Protein AF-A0A1L9WT17-F1 (afdb_monomer_lite)

Foldseek 3Di:
DDPVVVVVVVVVVVVVVVVVVVVVPPDDDDDDDDDDDDDDDDDDDDDDDDDDDDDDDDDDDDPDPDVPDDPVVVLVVVCVVVVHDRQDCLCVVLLVVLVVLLPDDQCLPDDLVVLLVSLCSLLVSLLSLLPDLRCLPDPVSLVSNLVSLVSSLVSLVVSLVSLVCQPPVPDDPDLVSLVVSLVSLVSSLVSLVSSLVSLVSSCVSLVVPPPDPPVSSVVSNVSSVVSNVSSVVSNVVSVVVSVD

Organism: Aspergillus aculeatus (strain ATCC 16872 / CBS 172.66 / WB 5094) (NCBI:txid690307)

Secondary structure (DSSP, 8-state):
--HHHHHHHHHHHHHHHHHHHHTT-----------------------------------------------HHHHHHHHHHTT-----HHHHHHHHHHHHHHHSPP-TTS-HHHHHHHHHHHHHHHHHHHT-HHHHH-TTHHHHHHHHHHHHHHHHHHHHHHHHHHHHHH---SHHHHHHHHHHHHHHHHHHHHHHHHHHHHHHHHTTSTT--HHHHHHHHHHHHHHHHHHHHHHHHHHHHTT-

Sequence (244 aa):
MNRKALKALISKLQSRSVAFLASAMEPHHPQVQMASTLLSQSEKNNDETAALASSASTCTASPKELYCQPNYAKLILDAFCSGQPVSCMCLQIKSDRLRDHLRGPYPTNEGIQFRADDIEYVFHLLEGMSRCEACLHELPSMAQLHGLSSEAIERYRLFYQSLHRAFFSRGCDTHHEALQIDMYCSFAVEQMERMAASIGRIVEALSAEPRFDQDAWYVVSNQAERLMTAATTLQDRTEQAARV

Radius of gyration: 25.33 Å; chains: 1; bounding box: 73×57×53 Å

Structure (mmCIF, N/CA/C/O backbone):
data_AF-A0A1L9WT17-F1
#
_entry.id   AF-A0A1L9WT17-F1
#
loop_
_atom_site.group_PDB
_atom_site.id
_atom_site.type_symbol
_atom_site.label_atom_id
_atom_site.label_alt_id
_atom_site.label_comp_id
_atom_site.label_asym_id
_atom_site.label_entity_id
_atom_site.label_seq_id
_atom_site.pdbx_PDB_ins_code
_atom_site.Cartn_x
_atom_site.Cartn_y
_atom_site.Cartn_z
_atom_site.occupancy
_atom_site.B_iso_or_equiv
_atom_site.auth_seq_id
_atom_site.auth_comp_id
_atom_site.auth_asym_id
_atom_site.auth_atom_id
_atom_site.pdbx_PDB_model_num
ATOM 1 N N . MET A 1 1 ? 9.944 9.684 14.233 1.00 47.53 1 MET A N 1
ATOM 2 C CA . MET A 1 1 ? 9.996 10.926 13.418 1.00 47.53 1 MET A CA 1
ATOM 3 C C . MET A 1 1 ? 9.228 12.053 14.126 1.00 47.53 1 MET A C 1
ATOM 5 O O . MET A 1 1 ? 8.326 11.754 14.894 1.00 47.53 1 MET A O 1
ATOM 9 N N . ASN A 1 2 ? 9.574 13.334 13.925 1.00 50.81 2 ASN A N 1
ATOM 10 C CA . ASN A 1 2 ? 8.868 14.470 14.551 1.00 50.81 2 ASN A CA 1
ATOM 11 C C . ASN A 1 2 ? 7.520 14.749 13.844 1.00 50.81 2 ASN A C 1
ATOM 13 O O . ASN A 1 2 ? 7.481 14.787 12.615 1.00 50.81 2 ASN A O 1
ATOM 17 N N . ARG A 1 3 ? 6.433 15.019 14.592 1.00 47.00 3 ARG A N 1
ATOM 18 C CA . ARG A 1 3 ? 5.079 15.298 14.050 1.00 47.00 3 ARG A CA 1
ATOM 19 C C . ARG A 1 3 ? 5.048 16.461 13.039 1.00 47.00 3 ARG A C 1
ATOM 21 O O . ARG A 1 3 ? 4.188 16.479 12.163 1.00 47.00 3 ARG A O 1
ATOM 28 N N . LYS A 1 4 ? 6.005 17.401 13.106 1.00 42.00 4 LYS A N 1
ATOM 29 C CA . LYS A 1 4 ? 6.188 18.464 12.096 1.00 42.00 4 LYS A CA 1
ATOM 30 C C . LYS A 1 4 ? 6.664 17.937 10.734 1.00 42.00 4 LYS A C 1
ATOM 32 O O . LYS A 1 4 ? 6.206 18.440 9.716 1.00 42.00 4 LYS A O 1
ATOM 37 N N . ALA A 1 5 ? 7.538 16.928 10.705 1.00 43.44 5 ALA A N 1
ATOM 38 C CA . ALA A 1 5 ? 8.066 16.359 9.462 1.00 43.44 5 ALA A CA 1
ATOM 39 C C . ALA A 1 5 ? 6.985 15.585 8.690 1.00 43.44 5 ALA A C 1
ATOM 41 O O . ALA A 1 5 ? 6.820 15.805 7.495 1.00 43.44 5 ALA A O 1
ATOM 42 N N . LEU A 1 6 ? 6.173 14.781 9.390 1.00 45.09 6 LEU A N 1
ATOM 43 C CA . LEU A 1 6 ? 5.044 14.066 8.781 1.00 45.09 6 LEU A CA 1
ATOM 44 C C . LEU A 1 6 ? 4.024 15.034 8.152 1.00 45.09 6 LEU A C 1
ATOM 46 O O . LEU A 1 6 ? 3.611 14.841 7.012 1.00 45.09 6 LEU A O 1
ATOM 50 N N . LYS A 1 7 ? 3.675 16.130 8.846 1.00 52.41 7 LYS A N 1
ATOM 51 C CA . LYS A 1 7 ? 2.795 17.172 8.283 1.00 52.41 7 LYS A CA 1
ATOM 52 C C . LYS A 1 7 ? 3.421 17.906 7.089 1.00 52.41 7 LYS A C 1
ATOM 54 O O . LYS A 1 7 ? 2.709 18.211 6.138 1.00 52.41 7 LYS A O 1
ATOM 59 N N . ALA A 1 8 ? 4.732 18.157 7.108 1.00 48.16 8 ALA A N 1
ATOM 60 C CA . ALA A 1 8 ? 5.439 18.757 5.976 1.00 48.16 8 ALA A CA 1
ATOM 61 C C . ALA A 1 8 ? 5.490 17.828 4.748 1.00 48.16 8 ALA A C 1
ATOM 63 O O . ALA A 1 8 ? 5.413 18.316 3.622 1.00 48.16 8 ALA A O 1
ATOM 64 N N . LEU A 1 9 ? 5.571 16.507 4.952 1.00 51.59 9 LEU A N 1
ATOM 65 C CA . LEU A 1 9 ? 5.468 15.517 3.879 1.00 51.59 9 LEU A CA 1
ATOM 66 C C . LEU A 1 9 ? 4.063 15.543 3.259 1.00 51.59 9 LEU A C 1
ATOM 68 O O . LEU A 1 9 ? 3.930 15.826 2.072 1.00 51.59 9 LEU A O 1
ATOM 72 N N . ILE A 1 10 ? 3.015 15.367 4.074 1.00 53.34 10 ILE A N 1
ATOM 73 C CA . ILE A 1 10 ? 1.608 15.366 3.629 1.00 53.34 10 ILE A CA 1
ATOM 74 C C . ILE A 1 10 ? 1.259 16.653 2.862 1.00 53.34 10 ILE A C 1
ATOM 76 O O . ILE A 1 10 ? 0.648 16.590 1.797 1.00 53.34 10 ILE A O 1
ATOM 80 N N . SER A 1 11 ? 1.712 17.815 3.345 1.00 40.75 11 SER A N 1
ATOM 81 C CA . SER A 1 11 ? 1.491 19.100 2.669 1.00 40.75 11 SER A CA 1
ATOM 82 C C . SER A 1 11 ? 2.180 19.196 1.300 1.00 40.75 11 SER A C 1
ATOM 84 O O . SER A 1 11 ? 1.625 19.825 0.400 1.00 40.75 11 SER A O 1
ATOM 86 N N . LYS A 1 12 ? 3.357 18.578 1.111 1.00 44.62 12 LYS A N 1
ATOM 87 C CA . LYS A 1 12 ? 4.034 18.528 -0.197 1.00 44.62 12 LYS A CA 1
ATOM 88 C C . LYS A 1 12 ? 3.329 17.588 -1.178 1.00 44.62 12 LYS A C 1
ATOM 90 O O . LYS A 1 12 ? 3.213 17.933 -2.353 1.00 44.62 12 LYS A O 1
ATOM 95 N N . LEU A 1 13 ? 2.815 16.454 -0.700 1.00 49.69 13 LEU A N 1
ATOM 96 C CA . LEU A 1 13 ? 2.038 15.516 -1.520 1.00 49.69 13 LEU A CA 1
ATOM 97 C C . LEU A 1 13 ? 0.746 16.181 -2.028 1.00 49.69 13 LEU A C 1
ATOM 99 O O . LEU A 1 13 ? 0.487 16.206 -3.229 1.00 49.69 13 LEU A O 1
ATOM 103 N N . GLN A 1 14 ? 0.008 16.855 -1.137 1.00 46.84 14 GLN A N 1
ATOM 104 C CA . GLN A 1 14 ? -1.194 17.622 -1.495 1.00 46.84 14 GLN A CA 1
ATOM 105 C C . GLN A 1 14 ? -0.927 18.717 -2.545 1.00 46.84 14 GLN A C 1
ATOM 107 O O . GLN A 1 14 ? -1.752 18.922 -3.431 1.00 46.84 14 GLN A O 1
ATOM 112 N N . SER A 1 15 ? 0.226 19.399 -2.501 1.00 40.75 15 SER A N 1
ATOM 113 C CA . SER A 1 15 ? 0.559 20.400 -3.529 1.00 40.75 15 SER A CA 1
ATOM 114 C C . SER A 1 15 ? 0.834 19.812 -4.920 1.00 40.75 15 SER A C 1
ATOM 116 O O . SER A 1 15 ? 0.613 20.503 -5.912 1.00 40.75 15 SER A O 1
ATOM 118 N N . ARG A 1 16 ? 1.279 18.548 -5.018 1.00 41.38 16 ARG A N 1
ATOM 119 C CA . ARG A 1 16 ? 1.504 17.875 -6.309 1.00 41.38 16 ARG A CA 1
ATOM 120 C C . ARG A 1 16 ? 0.195 17.398 -6.941 1.00 41.38 16 ARG A C 1
ATOM 122 O O . ARG A 1 16 ? -0.033 17.670 -8.116 1.00 41.38 16 ARG A O 1
ATOM 129 N N . SER A 1 17 ? -0.692 16.766 -6.170 1.00 40.41 17 SER A N 1
ATOM 130 C CA . SER A 1 17 ? -1.960 16.243 -6.704 1.00 40.41 17 SER A CA 1
ATOM 131 C C . SER A 1 17 ? -2.903 17.341 -7.212 1.00 40.41 17 SER A C 1
ATOM 133 O O . SER A 1 17 ? -3.535 17.174 -8.254 1.00 40.41 17 SER A O 1
ATOM 135 N N . VAL A 1 18 ? -2.946 18.504 -6.548 1.00 40.62 18 VAL A N 1
ATOM 136 C CA . VAL A 1 18 ? -3.738 19.662 -7.009 1.00 40.62 18 VAL A CA 1
ATOM 137 C C . VAL A 1 18 ? -3.206 20.235 -8.329 1.00 40.62 18 VAL A C 1
ATOM 139 O O . VAL A 1 18 ? -4.002 20.594 -9.195 1.00 40.62 18 VAL A O 1
ATOM 142 N N . ALA A 1 19 ? -1.882 20.282 -8.519 1.00 37.59 19 ALA A N 1
ATOM 143 C CA . ALA A 1 19 ? -1.284 20.750 -9.772 1.00 37.59 19 ALA A CA 1
ATOM 144 C C . ALA A 1 19 ? -1.604 19.819 -10.956 1.00 37.59 19 ALA A C 1
ATOM 146 O O . ALA A 1 19 ? -1.835 20.298 -12.064 1.00 37.59 19 ALA A O 1
ATOM 147 N N . PHE A 1 20 ? -1.671 18.505 -10.716 1.00 38.31 20 PHE A N 1
ATOM 148 C CA . PHE A 1 20 ? -2.008 17.520 -11.747 1.00 38.31 20 PHE A CA 1
ATOM 149 C C . PHE A 1 20 ? -3.492 17.589 -12.145 1.00 38.31 20 PHE A C 1
ATOM 151 O O . PHE A 1 20 ? -3.816 17.663 -13.329 1.00 38.31 20 PHE A O 1
ATOM 158 N N . LEU A 1 21 ? -4.399 17.664 -11.160 1.00 35.44 21 LEU A N 1
ATOM 159 C CA . LEU A 1 21 ? -5.844 17.788 -11.402 1.00 35.44 21 LEU A CA 1
ATOM 160 C C . LEU A 1 21 ? -6.205 19.054 -12.195 1.00 35.44 21 LEU A C 1
ATOM 162 O O . LEU A 1 21 ? -7.064 18.995 -13.071 1.00 35.44 21 LEU A O 1
ATOM 166 N N . ALA A 1 22 ? -5.523 20.176 -11.946 1.00 34.69 22 ALA A N 1
ATOM 167 C CA . ALA A 1 22 ? -5.752 21.425 -12.674 1.00 34.69 22 ALA A CA 1
ATOM 168 C C . ALA A 1 22 ? -5.467 21.321 -14.189 1.00 34.69 22 ALA A C 1
ATOM 170 O O . ALA A 1 22 ? -6.079 22.047 -14.968 1.00 34.69 22 ALA A O 1
ATOM 171 N N . SER A 1 23 ? -4.585 20.408 -14.615 1.00 38.38 23 SER A N 1
ATOM 172 C CA . S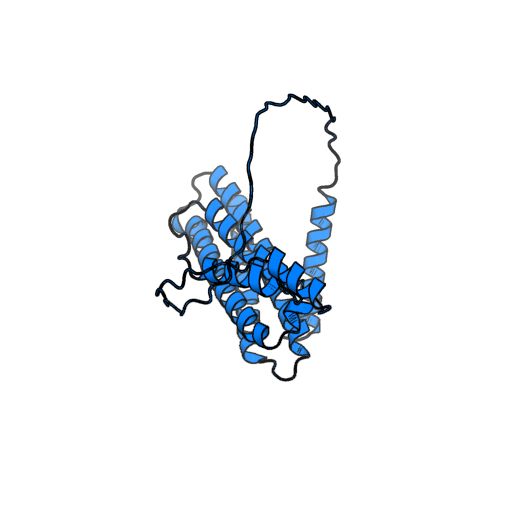ER A 1 23 ? -4.253 20.183 -16.031 1.00 38.38 23 SER A CA 1
ATOM 173 C C . SER A 1 23 ? -5.185 19.191 -16.743 1.00 38.38 23 SER A C 1
ATOM 175 O O . SER A 1 23 ? -5.066 19.021 -17.954 1.00 38.38 23 SER A O 1
ATOM 177 N N . ALA A 1 24 ? -6.093 18.525 -16.021 1.00 36.75 24 ALA A N 1
ATOM 178 C CA . ALA A 1 24 ? -6.980 17.484 -16.552 1.00 36.75 24 ALA A CA 1
ATOM 179 C C . ALA A 1 24 ? -8.438 17.952 -16.761 1.00 36.75 24 ALA A C 1
ATOM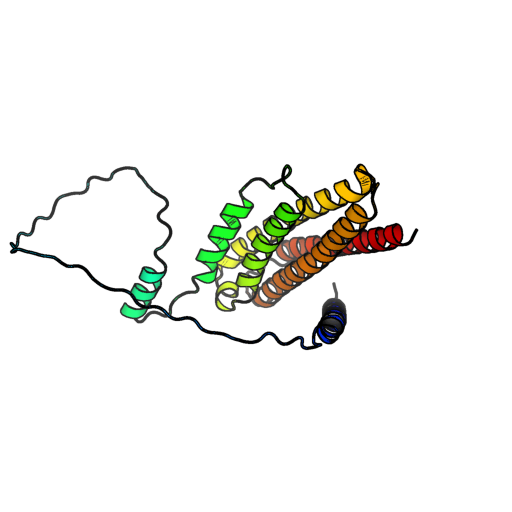 181 O O . ALA A 1 24 ? -9.320 17.132 -17.010 1.00 36.75 24 ALA A O 1
ATOM 182 N N . MET A 1 25 ? -8.714 19.256 -16.627 1.00 32.44 25 MET A N 1
ATOM 183 C CA . MET A 1 25 ? -10.075 19.820 -16.614 1.00 32.44 25 MET A CA 1
ATOM 184 C C . MET A 1 25 ? -10.475 20.602 -17.883 1.00 32.44 25 MET A C 1
ATOM 186 O O . MET A 1 25 ? -11.458 21.341 -17.847 1.00 32.44 25 MET A O 1
ATOM 190 N N . GLU A 1 26 ? -9.778 20.435 -19.013 1.00 33.09 26 GLU A N 1
ATOM 191 C CA . GLU A 1 26 ? -10.264 20.947 -20.307 1.00 33.09 26 GLU A CA 1
ATOM 192 C C . GLU A 1 26 ? -11.427 20.072 -20.837 1.00 33.09 26 GLU A C 1
ATOM 194 O O . GLU A 1 26 ? -11.250 18.868 -21.044 1.00 33.09 26 GLU A O 1
ATOM 199 N N . PRO A 1 27 ? -12.646 20.620 -21.035 1.00 34.25 27 PRO A N 1
ATOM 200 C CA . PRO A 1 27 ? -13.842 19.796 -21.207 1.00 34.25 27 PRO A CA 1
ATOM 201 C C . PRO A 1 27 ? -14.147 19.454 -22.675 1.00 34.25 27 PRO A C 1
ATOM 203 O O . PRO A 1 27 ? -14.775 20.233 -23.395 1.00 34.25 27 PRO A O 1
ATOM 206 N N . HIS A 1 28 ? -13.824 18.230 -23.100 1.00 30.12 28 HIS A N 1
ATOM 207 C CA . HIS A 1 28 ? -14.412 17.653 -24.315 1.00 30.12 28 HIS A CA 1
ATOM 208 C C . HIS A 1 28 ? -15.819 17.089 -24.048 1.00 30.12 28 HIS A C 1
ATOM 210 O O . HIS A 1 28 ? -16.039 16.304 -23.128 1.00 30.12 28 HIS A O 1
ATOM 216 N N . HIS A 1 29 ? -16.785 17.501 -24.872 1.00 30.86 29 HIS A N 1
ATOM 217 C CA . HIS A 1 29 ? -18.215 17.213 -24.720 1.00 30.86 29 HIS A CA 1
ATOM 218 C C . HIS A 1 29 ? -18.665 16.078 -25.669 1.00 30.86 29 HIS A C 1
ATOM 220 O O . HIS A 1 29 ? -18.495 16.226 -26.881 1.00 30.86 29 HIS A O 1
ATOM 226 N N . PRO A 1 30 ? -19.289 14.988 -25.180 1.00 31.73 30 PRO A N 1
ATOM 227 C CA . PRO A 1 30 ? -20.016 14.024 -26.008 1.00 31.73 30 PRO A CA 1
ATOM 228 C C . PRO A 1 30 ? -21.543 14.186 -25.884 1.00 31.73 30 PRO A C 1
ATOM 230 O O . PRO A 1 30 ? -22.075 14.434 -24.802 1.00 31.73 30 PRO A O 1
ATOM 233 N N . GLN A 1 31 ? -22.270 14.019 -26.993 1.00 29.28 31 GLN A N 1
ATOM 234 C CA . GLN A 1 31 ? -23.739 14.089 -27.015 1.00 29.28 31 GLN A CA 1
ATOM 235 C C . GLN A 1 31 ? -24.404 12.816 -26.469 1.00 29.28 31 GLN A C 1
ATOM 237 O O . GLN A 1 31 ? -23.910 11.706 -26.650 1.00 29.28 31 GLN A O 1
ATOM 242 N N . VAL A 1 32 ? -25.588 12.984 -25.873 1.00 29.25 32 VAL A N 1
ATOM 243 C CA . VAL A 1 32 ? -26.476 11.888 -25.457 1.00 29.25 32 VAL A CA 1
ATOM 244 C C . VAL A 1 32 ? -27.466 11.557 -26.577 1.00 29.25 32 VAL A C 1
ATOM 246 O O . VAL A 1 32 ? -28.137 12.450 -27.092 1.00 29.25 32 VAL A O 1
ATOM 249 N N . GLN A 1 33 ? -27.645 10.268 -26.876 1.00 27.86 33 GLN A N 1
ATOM 250 C CA . GLN A 1 33 ? -28.858 9.744 -27.510 1.00 27.86 33 GLN A CA 1
ATOM 251 C C . GLN A 1 33 ? -29.381 8.543 -26.716 1.00 27.86 33 GLN A C 1
ATOM 253 O O . GLN A 1 33 ? -28.619 7.656 -26.340 1.00 27.86 33 GLN A O 1
ATOM 258 N N . MET A 1 34 ? -30.690 8.528 -26.454 1.00 30.08 34 MET A N 1
ATOM 259 C CA . MET A 1 34 ? -31.390 7.384 -25.865 1.00 30.08 34 MET A CA 1
ATOM 260 C C . MET A 1 34 ? -31.937 6.469 -26.963 1.00 30.08 34 MET A C 1
ATOM 262 O O . MET A 1 34 ? -32.409 6.955 -27.989 1.00 30.08 34 MET A O 1
ATOM 266 N N . ALA A 1 35 ? -32.000 5.168 -26.684 1.00 26.47 35 ALA A N 1
ATOM 267 C CA . ALA A 1 35 ? -32.868 4.234 -27.394 1.00 26.47 35 ALA A CA 1
ATOM 268 C C . ALA A 1 35 ? -33.465 3.238 -26.387 1.00 26.47 35 ALA A C 1
ATOM 270 O O . ALA A 1 35 ? -32.780 2.336 -25.910 1.00 26.47 35 ALA A O 1
ATOM 271 N N . SER A 1 36 ? -34.741 3.427 -26.047 1.00 27.62 36 SER A N 1
ATOM 272 C CA . SER A 1 36 ? -35.499 2.534 -25.164 1.00 27.62 36 SER A CA 1
ATOM 273 C C . SER A 1 36 ? -36.399 1.627 -25.997 1.00 27.62 36 SER A C 1
ATOM 275 O O . SER A 1 36 ? -37.211 2.140 -26.765 1.00 27.62 36 SER A O 1
ATOM 277 N N . THR A 1 37 ? -36.339 0.309 -25.787 1.00 26.55 37 THR A N 1
ATOM 278 C CA . THR A 1 37 ? -37.273 -0.636 -26.422 1.00 26.55 37 THR A CA 1
ATOM 279 C C . THR A 1 37 ? -37.785 -1.658 -25.408 1.00 26.55 37 THR A C 1
ATOM 281 O O . THR A 1 37 ? -37.013 -2.418 -24.829 1.00 26.55 37 THR A O 1
ATOM 284 N N . LEU A 1 38 ? -39.103 -1.670 -25.203 1.00 29.14 38 LEU A N 1
ATOM 285 C CA . LEU A 1 38 ? -39.840 -2.700 -24.462 1.00 29.14 38 LEU A CA 1
ATOM 286 C C . LEU A 1 38 ? -40.130 -3.908 -25.363 1.00 29.14 38 LEU A C 1
ATOM 288 O O . LEU A 1 38 ? -40.363 -3.729 -26.555 1.00 29.14 38 LEU A O 1
ATOM 292 N N . LEU A 1 39 ? -40.237 -5.104 -24.777 1.00 26.56 39 LEU A N 1
ATOM 293 C CA . LEU A 1 39 ? -41.008 -6.229 -25.329 1.00 26.56 39 LEU A CA 1
ATOM 294 C C . LEU A 1 39 ? -41.469 -7.171 -24.197 1.00 26.56 39 LEU A C 1
ATOM 296 O O . LEU A 1 39 ? -40.986 -7.068 -23.069 1.00 26.56 39 LEU A O 1
ATOM 300 N N . SER A 1 40 ? -42.473 -8.014 -24.461 1.00 27.33 40 SER A N 1
ATOM 301 C CA . SER A 1 40 ? -43.448 -8.449 -23.444 1.00 27.33 40 SER A CA 1
ATOM 302 C C . SER A 1 40 ? -43.746 -9.956 -23.379 1.00 27.33 40 SER A C 1
ATOM 304 O O . SER A 1 40 ? -43.873 -10.597 -24.412 1.00 27.33 40 SER A O 1
ATOM 306 N N . GLN A 1 41 ? -43.995 -10.430 -22.149 1.00 28.56 41 GLN A N 1
ATOM 307 C CA . GLN A 1 41 ? -44.981 -11.444 -21.701 1.00 28.56 41 GLN A CA 1
ATOM 308 C C . GLN A 1 41 ? -45.214 -12.783 -22.450 1.00 28.56 41 GLN A C 1
ATOM 310 O O . GLN A 1 41 ? -45.626 -12.826 -23.602 1.00 28.56 41 GLN A O 1
ATOM 315 N N . SER A 1 42 ? -45.189 -13.862 -21.653 1.00 27.30 42 SER A N 1
ATOM 316 C CA . SER A 1 42 ? -46.087 -15.044 -21.659 1.00 27.30 42 SER A CA 1
ATOM 317 C C . SER A 1 42 ? -46.038 -15.603 -20.215 1.00 27.30 42 SER A C 1
ATOM 319 O O . SER A 1 42 ? -44.948 -15.644 -19.652 1.00 27.30 42 SER A O 1
ATOM 321 N N . GLU A 1 43 ? -47.112 -15.825 -19.439 1.00 30.72 43 GLU A N 1
ATOM 322 C CA . GLU A 1 43 ? -48.211 -16.816 -19.568 1.00 30.72 43 GLU A CA 1
ATOM 323 C C . GLU A 1 43 ? -47.706 -18.276 -19.685 1.00 30.72 43 GLU A C 1
ATOM 325 O O . GLU A 1 43 ? -46.800 -18.507 -20.482 1.00 30.72 43 GLU A O 1
ATOM 330 N N . LYS A 1 44 ? -48.214 -19.323 -18.993 1.00 31.16 44 LYS A N 1
ATOM 331 C CA . LYS A 1 44 ? -49.337 -19.577 -18.025 1.00 31.16 44 LYS A CA 1
ATOM 332 C C . LYS A 1 44 ? -49.146 -21.020 -17.432 1.00 31.16 44 LYS A C 1
ATOM 334 O O . LYS A 1 44 ? -48.409 -21.773 -18.059 1.00 31.16 44 LYS A O 1
ATOM 339 N N . ASN A 1 45 ? -49.754 -21.564 -16.355 1.00 27.45 45 ASN A N 1
ATOM 340 C CA . ASN A 1 45 ? -50.553 -21.125 -15.178 1.00 27.45 45 ASN A CA 1
ATOM 341 C C . ASN A 1 45 ? -50.634 -22.305 -14.135 1.00 27.45 45 ASN A C 1
ATOM 343 O O . ASN A 1 45 ? -50.068 -23.359 -14.418 1.00 27.45 45 ASN A O 1
ATOM 347 N N . ASN A 1 46 ? -51.422 -22.173 -13.045 1.00 28.78 46 ASN A N 1
ATOM 348 C CA . ASN A 1 46 ? -51.909 -23.208 -12.080 1.00 28.78 46 ASN A CA 1
ATOM 349 C C . ASN A 1 46 ? -50.881 -23.697 -11.015 1.00 28.78 46 ASN A C 1
ATOM 351 O O . ASN A 1 46 ? -49.732 -23.943 -11.362 1.00 28.78 46 ASN A O 1
ATOM 355 N N . ASP A 1 47 ? -51.132 -23.727 -9.689 1.00 28.47 47 ASP A N 1
ATOM 356 C CA . ASP A 1 47 ? -52.226 -24.276 -8.824 1.00 28.47 47 ASP A CA 1
ATOM 357 C C . ASP A 1 47 ? -52.030 -25.789 -8.496 1.00 28.47 47 ASP A C 1
ATOM 359 O O . ASP A 1 47 ? -51.539 -26.527 -9.343 1.00 28.47 47 ASP A O 1
ATOM 363 N N . GLU A 1 48 ? -52.319 -26.337 -7.296 1.00 30.05 48 GLU A N 1
ATOM 364 C CA . GLU A 1 48 ? -53.255 -25.902 -6.233 1.00 30.05 48 GLU A CA 1
ATOM 365 C C . GLU A 1 48 ? -52.954 -26.484 -4.803 1.00 30.05 48 GLU A C 1
ATOM 367 O O . GLU A 1 48 ? -52.204 -27.448 -4.659 1.00 30.05 48 GLU A O 1
ATOM 372 N N . THR A 1 49 ? -53.619 -25.913 -3.778 1.00 30.23 49 THR A N 1
ATOM 373 C CA . THR A 1 49 ? -54.014 -26.437 -2.429 1.00 30.23 49 THR A CA 1
ATOM 374 C C . THR A 1 49 ? -52.990 -26.902 -1.353 1.00 30.23 49 THR A C 1
ATOM 376 O O . THR A 1 49 ? -51.839 -27.237 -1.603 1.00 30.23 49 THR A O 1
ATOM 379 N N . ALA A 1 50 ? -53.427 -26.861 -0.077 1.00 29.52 50 ALA A N 1
ATOM 380 C CA . ALA A 1 50 ? -52.595 -26.880 1.142 1.00 29.52 50 ALA A CA 1
ATOM 381 C C . ALA A 1 50 ? -52.918 -28.012 2.149 1.00 29.52 50 ALA A C 1
ATOM 383 O O . ALA A 1 50 ? -54.015 -28.568 2.131 1.00 29.52 50 ALA A O 1
ATOM 384 N N . ALA A 1 51 ? -52.012 -28.266 3.110 1.00 26.70 51 ALA A N 1
ATOM 385 C CA . ALA A 1 51 ? -52.297 -28.985 4.365 1.00 26.70 51 ALA A CA 1
ATOM 386 C C . ALA A 1 51 ? -51.319 -28.608 5.507 1.00 26.70 51 ALA A C 1
ATOM 388 O O . ALA A 1 51 ? -50.177 -28.224 5.259 1.00 26.70 51 ALA A O 1
ATOM 389 N N . LEU A 1 52 ? -51.763 -28.743 6.764 1.00 32.88 52 LEU A N 1
ATOM 390 C CA . LEU A 1 52 ? -50.980 -28.527 7.995 1.00 32.88 52 LEU A CA 1
ATOM 391 C C . LEU A 1 52 ? -50.486 -29.858 8.586 1.00 32.88 52 LEU A C 1
ATOM 393 O O . LEU A 1 52 ? -51.288 -30.777 8.735 1.00 32.88 52 LEU A O 1
ATOM 397 N N . ALA A 1 53 ? -49.234 -29.918 9.053 1.00 29.05 53 ALA A N 1
ATOM 398 C CA . ALA A 1 53 ? -48.799 -30.871 10.083 1.00 29.05 53 ALA A CA 1
ATOM 399 C C . ALA A 1 53 ? -47.507 -30.406 10.783 1.00 29.05 53 ALA A C 1
ATOM 401 O O . ALA A 1 53 ? -46.512 -30.106 10.127 1.00 29.05 53 ALA A O 1
ATOM 402 N N . SER A 1 54 ? -47.503 -30.398 12.118 1.00 34.06 54 SER A N 1
ATOM 403 C CA . SER A 1 54 ? -46.286 -30.216 12.922 1.00 34.06 54 SER A CA 1
ATOM 404 C C . SER A 1 54 ? -45.581 -31.554 13.136 1.00 34.06 54 SER A C 1
ATOM 406 O O . SER A 1 54 ? -46.225 -32.500 13.579 1.00 34.06 54 SER A O 1
ATOM 408 N N . SER A 1 55 ? -44.261 -31.601 12.942 1.00 30.17 55 SER A N 1
ATOM 409 C CA . SER A 1 55 ? -43.403 -32.699 13.413 1.00 30.17 55 SER A CA 1
ATOM 410 C C . SER A 1 55 ? -42.008 -32.176 13.745 1.00 30.17 55 SER A C 1
ATOM 412 O O . SER A 1 55 ? -41.248 -31.814 12.850 1.00 30.17 55 SER A O 1
ATOM 414 N N . ALA A 1 56 ? -41.653 -32.158 15.030 1.00 37.72 56 ALA A N 1
ATOM 415 C CA . ALA A 1 56 ? -40.263 -31.988 15.440 1.00 37.72 56 ALA A CA 1
ATOM 416 C C . ALA A 1 56 ? -39.516 -33.311 15.211 1.00 37.72 56 ALA A C 1
ATOM 418 O O . ALA A 1 56 ? -39.969 -34.355 15.676 1.00 37.72 56 ALA A O 1
ATOM 419 N N . SER A 1 57 ? -38.378 -33.271 14.516 1.00 31.22 57 SER A N 1
ATOM 420 C CA . SER A 1 57 ? -37.500 -34.431 14.336 1.00 31.22 57 SER A CA 1
ATOM 421 C C . SER A 1 57 ? -36.050 -34.053 14.621 1.00 31.22 57 SER A C 1
ATOM 423 O O . SER A 1 57 ? -35.615 -32.937 14.334 1.00 31.22 57 SER A O 1
ATOM 425 N N . THR A 1 58 ? -35.333 -34.974 15.254 1.00 27.80 58 THR A N 1
ATOM 426 C CA . THR A 1 58 ? -34.010 -34.784 15.855 1.00 27.80 58 THR A CA 1
ATOM 427 C C . THR A 1 58 ? -32.885 -34.563 14.845 1.00 27.80 58 THR A C 1
ATOM 429 O O . THR A 1 58 ? -32.946 -34.969 13.687 1.00 27.80 58 THR A O 1
ATOM 432 N N . CYS A 1 59 ? -31.813 -33.938 15.333 1.00 32.88 59 CYS A N 1
ATOM 433 C CA . CYS A 1 59 ? -30.614 -33.592 14.581 1.00 32.88 59 CYS A CA 1
ATOM 434 C C . CYS A 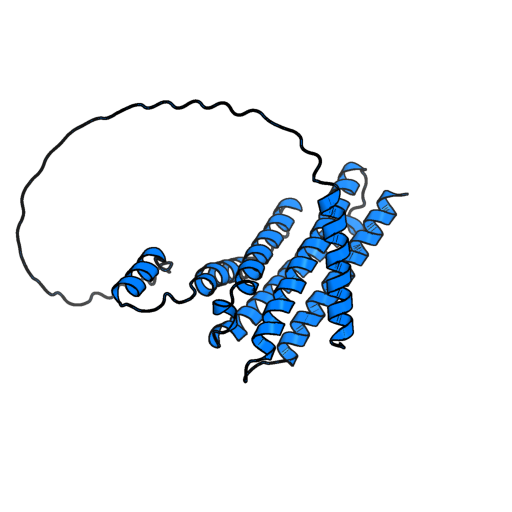1 59 ? -29.985 -34.773 13.821 1.00 32.88 59 CYS A C 1
ATOM 436 O O . CYS A 1 59 ? -29.592 -35.770 14.426 1.00 32.88 59 CYS A O 1
ATOM 438 N N . THR A 1 60 ? -29.714 -34.576 12.530 1.00 27.31 60 THR A N 1
ATOM 439 C CA . THR A 1 60 ? -28.663 -35.291 11.792 1.00 27.31 60 THR A CA 1
ATOM 440 C C . THR A 1 60 ? -27.567 -34.299 11.405 1.00 27.31 60 THR A C 1
ATOM 442 O O . THR A 1 60 ? -27.629 -33.620 10.383 1.00 27.31 60 THR A O 1
ATOM 445 N N . ALA A 1 61 ? -26.550 -34.177 12.263 1.00 36.78 61 ALA A N 1
ATOM 446 C CA . ALA A 1 61 ? -25.410 -33.295 12.026 1.00 36.78 61 ALA A CA 1
ATOM 447 C C . ALA A 1 61 ? -24.532 -33.845 10.885 1.00 36.78 61 ALA A C 1
ATOM 449 O O . ALA A 1 61 ? -23.666 -34.691 11.098 1.00 36.78 61 ALA A O 1
ATOM 450 N N . SER A 1 62 ? -24.779 -33.378 9.660 1.00 30.33 62 SER A N 1
ATOM 451 C CA . SER A 1 62 ? -23.954 -33.691 8.492 1.00 30.33 62 SER A CA 1
ATOM 452 C C . SER A 1 62 ? -22.669 -32.850 8.521 1.00 30.33 62 SER A C 1
ATOM 454 O O . SER A 1 62 ? -22.772 -31.620 8.511 1.00 30.33 62 SER A O 1
ATOM 456 N N . PRO A 1 63 ? -21.462 -33.453 8.543 1.00 42.03 63 PRO A N 1
ATOM 457 C CA . PRO A 1 63 ? -20.200 -32.720 8.606 1.00 42.03 63 PRO A CA 1
ATOM 458 C C . PRO A 1 63 ? -19.840 -32.120 7.238 1.00 42.03 63 PRO A C 1
ATOM 460 O O . PRO A 1 63 ? -18.956 -32.593 6.523 1.00 42.03 63 PRO A O 1
ATOM 463 N N . LYS A 1 64 ? -20.547 -31.049 6.874 1.00 36.19 64 LYS A N 1
ATOM 464 C CA . LYS A 1 64 ? -20.165 -30.110 5.819 1.00 36.19 64 LYS A CA 1
ATOM 465 C C . LYS A 1 64 ? -20.303 -28.690 6.348 1.00 36.19 64 LYS A C 1
ATOM 467 O O . LYS A 1 64 ? -21.291 -28.012 6.076 1.00 36.19 64 LYS A O 1
ATOM 472 N N . GLU A 1 65 ? -19.265 -28.237 7.044 1.00 36.94 65 GLU A N 1
ATOM 473 C CA . GLU A 1 65 ? -18.982 -26.811 7.226 1.00 36.94 65 GLU A CA 1
ATOM 474 C C . GLU A 1 65 ? -18.584 -26.207 5.870 1.00 36.94 65 GLU A C 1
ATOM 476 O O . GLU A 1 65 ? -17.430 -25.889 5.588 1.00 36.94 65 GLU A O 1
ATOM 481 N N . LEU A 1 66 ? -19.574 -26.092 4.982 1.00 37.94 66 LEU A N 1
ATOM 482 C CA . LEU A 1 66 ? -19.499 -25.189 3.848 1.00 37.94 66 LEU A CA 1
ATOM 483 C C . LEU A 1 66 ? -19.304 -23.783 4.411 1.00 37.94 66 LEU A C 1
ATOM 485 O O . LEU A 1 66 ? -20.065 -23.346 5.274 1.00 37.94 66 LEU A O 1
ATOM 489 N N . TYR A 1 67 ? -18.283 -23.092 3.908 1.00 42.84 67 TYR A N 1
ATOM 490 C CA . TYR A 1 67 ? -17.951 -21.716 4.266 1.00 42.84 67 TYR A CA 1
ATOM 491 C C . TYR A 1 67 ? -19.027 -20.770 3.700 1.00 42.84 67 TYR A C 1
ATOM 493 O O . TYR A 1 67 ? -18.842 -20.100 2.684 1.00 42.84 67 TYR A O 1
ATOM 501 N N . CYS A 1 68 ? -20.210 -20.782 4.316 1.00 41.38 68 CYS A N 1
ATOM 502 C CA . CYS A 1 68 ? -21.328 -19.929 3.948 1.00 41.38 68 CYS A CA 1
ATOM 503 C C . CYS A 1 68 ? -20.929 -18.474 4.184 1.00 41.38 68 CYS A C 1
ATOM 505 O O . CYS A 1 68 ? -20.897 -18.017 5.327 1.00 41.38 68 CYS A O 1
ATOM 507 N N . GLN A 1 69 ? -20.640 -17.746 3.099 1.00 54.75 69 GLN A N 1
ATOM 508 C CA . GLN A 1 69 ? -20.459 -16.299 3.171 1.00 54.75 69 GLN A CA 1
ATOM 509 C C . GLN A 1 69 ? -21.666 -15.677 3.892 1.00 54.75 69 GLN A C 1
ATOM 511 O O . GLN A 1 69 ? -22.805 -16.053 3.584 1.00 54.75 69 GLN A O 1
ATOM 516 N N . PRO A 1 70 ? -21.455 -14.743 4.838 1.00 63.41 70 PRO A N 1
ATOM 517 C CA . PRO A 1 70 ? -22.559 -14.113 5.541 1.00 63.41 70 PRO A CA 1
ATOM 518 C C . PRO A 1 70 ? -23.529 -13.480 4.544 1.00 63.41 70 PRO A C 1
ATOM 520 O O . PRO A 1 70 ? -23.132 -12.701 3.678 1.00 63.41 70 PRO A O 1
ATOM 523 N N . ASN A 1 71 ? -24.821 -13.789 4.665 1.00 76.94 71 ASN A N 1
ATOM 524 C CA . ASN A 1 71 ? -25.833 -13.080 3.895 1.00 76.94 71 ASN A CA 1
ATOM 525 C C . ASN A 1 71 ? -25.968 -11.667 4.482 1.00 76.94 71 ASN A C 1
ATOM 527 O O . ASN A 1 71 ? -26.731 -11.438 5.418 1.00 76.94 71 ASN A O 1
ATOM 531 N N . TYR A 1 72 ? -25.198 -10.725 3.937 1.00 70.06 72 TYR A N 1
ATOM 532 C CA . TYR A 1 72 ? -25.131 -9.344 4.415 1.00 70.06 72 TYR A CA 1
ATOM 533 C C . TYR A 1 72 ? -26.487 -8.620 4.354 1.00 70.06 72 TYR A C 1
ATOM 535 O O . TYR A 1 72 ? -26.769 -7.787 5.211 1.00 70.06 72 TYR A O 1
ATOM 543 N N . ALA A 1 73 ? -27.369 -8.982 3.413 1.00 74.88 73 ALA A N 1
ATOM 544 C CA . ALA A 1 73 ? -28.740 -8.471 3.391 1.00 74.88 73 ALA A CA 1
ATOM 545 C C . ALA A 1 73 ? -29.560 -8.997 4.584 1.00 74.8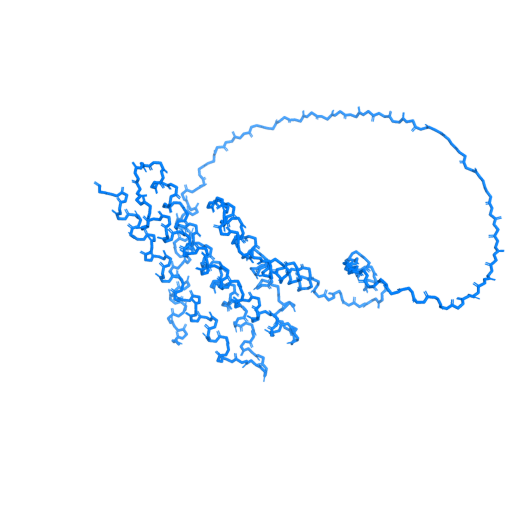8 73 ALA A C 1
ATOM 547 O O . ALA A 1 73 ? -30.296 -8.230 5.203 1.00 74.88 73 ALA A O 1
ATOM 548 N N . LYS A 1 74 ? -29.378 -10.273 4.964 1.00 80.19 74 LYS A N 1
ATOM 549 C CA . LYS A 1 74 ? -29.968 -10.831 6.191 1.00 80.19 74 LYS A CA 1
ATOM 550 C C . LYS A 1 74 ? -29.412 -10.150 7.444 1.00 80.19 74 LYS A C 1
ATOM 552 O O . LYS A 1 74 ? -30.199 -9.803 8.308 1.00 80.19 74 LYS A O 1
ATOM 557 N N . LEU A 1 75 ? -28.103 -9.896 7.531 1.00 74.25 75 LEU A N 1
ATOM 558 C CA . LEU A 1 75 ? -27.506 -9.186 8.676 1.00 74.25 75 LEU A CA 1
ATOM 559 C C . LEU A 1 75 ? -28.082 -7.771 8.858 1.00 74.25 75 LEU A C 1
ATOM 561 O O . LEU A 1 75 ? -28.397 -7.386 9.981 1.00 74.25 75 LEU A O 1
ATOM 565 N N . ILE A 1 76 ? -28.280 -7.021 7.766 1.00 74.06 76 ILE A N 1
ATOM 566 C CA . ILE A 1 76 ? -28.944 -5.706 7.806 1.00 74.06 76 ILE A CA 1
ATOM 567 C C . ILE A 1 76 ? -30.401 -5.841 8.277 1.00 74.06 76 ILE A C 1
ATOM 569 O O . ILE A 1 76 ? -30.835 -5.077 9.138 1.00 74.06 76 ILE A O 1
ATOM 573 N N . LEU A 1 77 ? -31.149 -6.813 7.741 1.00 79.94 77 LEU A N 1
ATOM 574 C CA . LEU A 1 77 ? -32.546 -7.069 8.116 1.00 79.94 77 LEU A CA 1
ATOM 575 C C . LEU A 1 77 ? -32.692 -7.504 9.582 1.00 79.94 77 LEU A C 1
ATOM 577 O O . LEU A 1 77 ? -33.539 -6.965 10.288 1.00 79.94 77 LEU A O 1
ATOM 581 N N . ASP A 1 78 ? -31.861 -8.432 10.055 1.00 79.00 78 ASP A N 1
ATOM 582 C CA . ASP A 1 78 ? -31.877 -8.931 11.434 1.00 79.00 78 ASP A CA 1
ATOM 583 C C . ASP A 1 78 ? -31.549 -7.798 12.431 1.00 79.00 78 ASP A C 1
ATOM 585 O O . ASP A 1 78 ? -32.204 -7.677 13.469 1.00 79.00 78 ASP A O 1
ATOM 589 N N . ALA A 1 79 ? -30.588 -6.921 12.109 1.00 74.62 79 ALA A N 1
ATOM 590 C CA . ALA A 1 79 ? -30.263 -5.740 12.917 1.00 74.62 79 ALA A CA 1
ATOM 591 C C . ALA A 1 79 ? -31.411 -4.710 12.932 1.00 74.62 79 ALA A C 1
ATOM 593 O O . ALA A 1 79 ? -31.830 -4.267 14.002 1.00 74.62 79 ALA A O 1
ATOM 594 N N . PHE A 1 80 ? -31.986 -4.397 11.764 1.00 77.00 80 PHE A N 1
ATOM 595 C CA . PHE A 1 80 ? -33.135 -3.493 11.638 1.00 77.00 80 PHE A CA 1
ATOM 596 C C . PHE A 1 80 ? -34.355 -3.997 12.429 1.00 77.00 80 PHE A C 1
ATOM 598 O O . PHE A 1 80 ? -34.934 -3.253 13.219 1.00 77.00 80 PHE A O 1
ATOM 605 N N . CYS A 1 81 ? -34.706 -5.277 12.286 1.00 82.94 81 CYS A N 1
ATOM 606 C CA . CYS A 1 81 ? -35.837 -5.897 12.981 1.00 82.94 81 CYS A CA 1
ATOM 607 C C . CYS A 1 81 ? -35.620 -6.073 14.495 1.00 82.94 81 CYS A C 1
ATOM 609 O O . CYS A 1 81 ? -36.598 -6.187 15.231 1.00 82.94 81 CYS A O 1
ATOM 611 N N . SER A 1 82 ? -34.372 -6.088 14.975 1.00 82.62 82 SER A N 1
ATOM 612 C CA . SER A 1 82 ? -34.040 -6.146 16.411 1.00 82.62 82 SER A CA 1
ATOM 613 C C . SER A 1 82 ? -33.810 -4.771 17.054 1.00 82.62 82 SER A C 1
ATOM 615 O O . SER A 1 82 ? -33.503 -4.694 18.247 1.00 82.62 82 SER A O 1
ATOM 617 N N . GLY A 1 83 ? -33.950 -3.681 16.288 1.00 72.44 83 GLY A N 1
ATOM 618 C CA . GLY A 1 83 ? -33.707 -2.314 16.757 1.00 72.44 83 GLY A CA 1
ATOM 619 C C . GLY A 1 83 ? -32.250 -2.039 17.147 1.00 72.44 83 GLY A C 1
ATOM 620 O O . GLY A 1 83 ? -31.982 -1.063 17.846 1.00 72.44 83 GLY A O 1
ATOM 621 N N . GLN A 1 84 ? -31.314 -2.898 16.733 1.00 67.25 84 GLN A N 1
ATOM 622 C CA . GLN A 1 84 ? -29.889 -2.729 17.001 1.00 67.25 84 GLN A CA 1
ATOM 623 C C . GLN A 1 84 ? -29.243 -1.838 15.930 1.00 67.25 84 GLN A C 1
ATOM 625 O O . GLN A 1 84 ? -29.615 -1.919 14.755 1.00 67.25 84 GLN A O 1
ATOM 630 N N . PRO A 1 85 ? -28.242 -1.010 16.284 1.00 63.75 85 PRO A N 1
ATOM 631 C CA . PRO A 1 85 ? -27.435 -0.332 15.280 1.00 63.75 85 PRO A CA 1
ATOM 632 C C . PRO A 1 85 ? -26.703 -1.373 14.423 1.00 63.75 85 PRO A C 1
ATOM 634 O O . PRO A 1 85 ? -26.086 -2.301 14.948 1.00 63.75 85 PRO A O 1
ATOM 637 N N . VAL A 1 86 ? -26.758 -1.217 13.098 1.00 64.75 86 VAL A N 1
ATOM 638 C CA . VAL A 1 86 ? -26.032 -2.089 12.164 1.00 64.75 86 VAL A CA 1
ATOM 639 C C . VAL A 1 86 ? -24.530 -1.894 12.389 1.00 64.75 86 VAL A C 1
ATOM 641 O O . VAL A 1 86 ? -23.996 -0.820 12.108 1.00 64.75 86 VAL A O 1
ATOM 644 N N . SER A 1 87 ? -23.846 -2.920 12.903 1.00 67.75 87 SER A N 1
ATOM 645 C CA . SER A 1 87 ? -22.389 -2.903 13.074 1.00 67.75 87 SER A CA 1
ATOM 646 C C . SER A 1 87 ? -21.670 -2.842 11.723 1.00 67.75 87 SER A C 1
ATOM 648 O O . SER A 1 87 ? -22.239 -3.143 10.667 1.00 67.75 87 SER A O 1
ATOM 650 N N . CYS A 1 88 ? -20.409 -2.405 11.718 1.00 75.12 88 CYS A N 1
ATOM 651 C CA . CYS A 1 88 ? -19.759 -2.042 10.468 1.00 75.12 88 CYS A CA 1
ATOM 652 C C . CYS A 1 88 ? -19.296 -3.259 9.653 1.00 75.12 88 CYS A C 1
ATOM 654 O O . CYS A 1 88 ? -18.156 -3.717 9.741 1.00 75.12 88 CYS A O 1
ATOM 656 N N . MET A 1 89 ? -20.158 -3.733 8.751 1.00 73.31 89 MET A N 1
ATOM 657 C CA . MET A 1 89 ? -19.837 -4.852 7.858 1.00 73.31 89 MET A CA 1
ATOM 658 C C . MET A 1 89 ? -18.677 -4.567 6.885 1.00 73.31 89 MET A C 1
ATOM 660 O O . MET A 1 89 ? -18.198 -5.498 6.241 1.00 73.31 89 MET A O 1
ATOM 664 N N . CYS A 1 90 ? -18.188 -3.323 6.772 1.00 74.31 90 CYS A N 1
ATOM 665 C CA . CYS A 1 90 ? -16.997 -3.008 5.978 1.00 74.31 90 CYS A CA 1
ATOM 666 C C . CYS A 1 90 ? -15.774 -3.813 6.429 1.00 74.31 90 CYS A C 1
ATOM 668 O O . CYS A 1 90 ? -15.036 -4.272 5.558 1.00 74.31 90 CYS A O 1
ATOM 670 N N . LEU A 1 91 ? -15.581 -4.027 7.738 1.00 71.88 91 LEU A N 1
ATOM 671 C CA . LEU A 1 91 ? -14.455 -4.818 8.230 1.00 71.88 91 LEU A CA 1
ATOM 672 C C . LEU A 1 91 ? -14.586 -6.272 7.768 1.00 71.88 91 LEU A C 1
ATOM 674 O O . LEU A 1 91 ? -13.670 -6.771 7.132 1.00 71.88 91 LEU A O 1
ATOM 678 N N . GLN A 1 92 ? -15.732 -6.923 7.992 1.00 75.50 92 GLN A N 1
ATOM 679 C CA . GLN A 1 92 ? -15.971 -8.301 7.536 1.00 75.50 92 GLN A CA 1
ATOM 680 C C . GLN A 1 92 ? -15.821 -8.419 6.008 1.00 75.50 92 GLN A C 1
ATOM 682 O O . GLN A 1 92 ? -14.933 -9.110 5.514 1.00 75.50 92 GLN A O 1
ATOM 687 N N . ILE A 1 93 ? -16.623 -7.669 5.242 1.00 81.62 93 ILE A N 1
ATOM 688 C CA . ILE A 1 93 ? -16.671 -7.765 3.774 1.00 81.62 93 ILE A CA 1
ATOM 689 C C . ILE A 1 93 ? -15.305 -7.475 3.142 1.00 81.62 93 ILE A C 1
ATOM 691 O O . ILE A 1 93 ? -14.897 -8.195 2.231 1.00 81.62 93 ILE A O 1
ATOM 695 N N . LYS A 1 94 ? -14.609 -6.411 3.568 1.00 84.94 94 LYS A N 1
ATOM 696 C CA . LYS A 1 94 ? -13.345 -6.001 2.936 1.00 84.94 94 LYS A CA 1
ATOM 697 C C . LYS A 1 94 ? -12.148 -6.746 3.507 1.00 84.94 94 LYS A C 1
ATOM 699 O O . LYS A 1 94 ? -11.285 -7.119 2.722 1.00 84.94 94 LYS A O 1
ATOM 704 N N . SER A 1 95 ? -12.089 -7.009 4.815 1.00 87.38 95 SER A N 1
ATOM 705 C CA . SER A 1 95 ? -10.968 -7.757 5.391 1.00 87.38 95 SER A CA 1
ATOM 706 C C . SER A 1 95 ? -10.982 -9.218 4.993 1.00 87.38 95 SER A C 1
ATOM 708 O O . SER A 1 95 ? -9.895 -9.741 4.791 1.00 87.38 95 SER A O 1
ATOM 710 N N . ASP A 1 96 ? -12.131 -9.894 4.924 1.00 88.44 96 ASP A N 1
ATOM 711 C CA . ASP A 1 96 ? -12.130 -11.320 4.588 1.00 88.44 96 ASP A CA 1
ATOM 712 C C . ASP A 1 96 ? -11.705 -11.503 3.125 1.00 88.44 96 ASP A C 1
ATOM 714 O O . ASP A 1 96 ? -10.766 -12.247 2.851 1.00 88.44 96 ASP A O 1
ATOM 718 N N . ARG A 1 97 ? -12.255 -10.687 2.209 1.00 91.25 97 ARG A N 1
ATOM 719 C CA . ARG A 1 97 ? -11.795 -10.601 0.809 1.00 91.25 97 ARG A CA 1
ATOM 720 C C . ARG A 1 97 ? -10.307 -10.267 0.695 1.00 91.25 97 ARG A C 1
ATOM 722 O O . ARG A 1 97 ? -9.597 -10.933 -0.051 1.00 91.25 97 ARG A O 1
ATOM 729 N N . LEU A 1 98 ? -9.830 -9.259 1.430 1.00 94.19 98 LEU A N 1
ATOM 730 C CA . LEU A 1 98 ? -8.429 -8.841 1.383 1.00 94.19 98 LEU A CA 1
ATOM 731 C C . LEU A 1 98 ? -7.498 -9.928 1.934 1.00 94.19 98 LEU A C 1
ATOM 733 O O . LEU A 1 98 ? -6.478 -10.210 1.318 1.00 94.19 98 LEU A O 1
ATOM 737 N N . ARG A 1 99 ? -7.865 -10.576 3.046 1.00 93.69 99 ARG A N 1
ATOM 738 C CA . ARG A 1 99 ? -7.097 -11.662 3.671 1.00 93.69 99 ARG A CA 1
ATOM 739 C C . ARG A 1 99 ? -7.015 -12.877 2.753 1.00 93.69 99 ARG A C 1
ATOM 741 O O . ARG A 1 99 ? -5.937 -13.427 2.569 1.00 93.69 99 ARG A O 1
ATOM 748 N N . ASP A 1 100 ? -8.129 -13.290 2.155 1.00 93.44 100 ASP A N 1
ATOM 749 C CA . ASP A 1 100 ? -8.160 -14.459 1.270 1.00 93.44 100 ASP A CA 1
ATOM 750 C C . ASP A 1 100 ? -7.427 -14.196 -0.056 1.00 93.44 100 ASP A C 1
ATOM 752 O O . ASP A 1 100 ? -6.745 -15.085 -0.566 1.00 93.44 100 ASP A O 1
ATOM 756 N N . HIS A 1 101 ? -7.445 -12.955 -0.552 1.00 94.62 101 HIS A N 1
ATOM 757 C CA . HIS A 1 101 ? -6.609 -12.517 -1.675 1.00 94.62 101 HIS A CA 1
ATOM 758 C C . HIS A 1 101 ? -5.112 -12.469 -1.321 1.00 94.62 101 HIS A C 1
ATOM 760 O O . HIS A 1 101 ? -4.269 -12.939 -2.091 1.00 94.62 101 HIS A O 1
ATOM 766 N N . LEU A 1 102 ? -4.765 -11.942 -0.140 1.00 95.38 102 LEU A N 1
ATOM 767 C CA . LEU A 1 102 ? -3.381 -11.829 0.336 1.00 95.38 102 LEU A CA 1
ATOM 768 C C . LEU A 1 102 ? -2.749 -13.190 0.671 1.00 95.38 102 LEU A C 1
ATOM 770 O O . LEU A 1 102 ? -1.555 -13.367 0.424 1.00 95.38 102 LEU A O 1
ATOM 774 N N . ARG A 1 103 ? -3.558 -14.164 1.113 1.00 93.69 103 ARG A N 1
ATOM 775 C CA . ARG A 1 103 ? -3.203 -15.590 1.260 1.00 93.69 103 ARG A CA 1
ATOM 776 C C . ARG A 1 103 ? -2.897 -16.294 -0.065 1.00 93.69 103 ARG A C 1
ATOM 778 O O . ARG A 1 103 ? -2.167 -17.284 -0.063 1.00 93.69 103 ARG A O 1
ATOM 785 N N . GLY A 1 104 ? -3.467 -15.831 -1.179 1.00 91.00 104 GLY A N 1
ATOM 786 C CA . GLY A 1 104 ? -3.145 -16.349 -2.509 1.00 91.00 104 GLY A CA 1
ATOM 787 C C . GLY A 1 104 ? -1.681 -16.073 -2.889 1.00 91.00 104 GLY A C 1
ATOM 788 O O . GLY A 1 104 ? -1.098 -15.100 -2.408 1.00 91.00 104 GLY A O 1
ATOM 789 N N . PRO A 1 105 ? -1.053 -16.888 -3.755 1.00 92.38 105 PRO A N 1
ATOM 790 C CA . PRO A 1 105 ? 0.290 -16.594 -4.246 1.00 92.38 105 PRO A CA 1
ATOM 791 C C . PRO A 1 105 ? 0.294 -15.294 -5.062 1.00 92.38 105 PRO A C 1
ATOM 793 O O . PRO A 1 105 ? -0.642 -15.010 -5.807 1.00 92.38 105 PRO A O 1
ATOM 796 N N . TYR A 1 106 ? 1.374 -14.518 -4.961 1.00 91.94 106 TYR A N 1
ATOM 797 C CA . TYR A 1 106 ? 1.566 -13.351 -5.822 1.00 91.94 106 TYR A CA 1
ATOM 798 C C . TYR A 1 106 ? 1.712 -13.789 -7.297 1.00 91.94 106 TYR A C 1
ATOM 800 O O . TYR A 1 106 ? 2.485 -14.719 -7.550 1.00 91.94 106 TYR A O 1
ATOM 808 N N . PRO A 1 107 ? 1.032 -13.151 -8.275 1.00 91.56 107 PRO A N 1
ATOM 809 C CA . PRO A 1 107 ? 1.077 -13.529 -9.695 1.00 91.56 107 PRO A CA 1
ATOM 810 C C . PRO A 1 107 ? 2.434 -13.231 -10.375 1.00 91.56 107 PRO A C 1
ATOM 812 O O . PRO A 1 107 ? 2.565 -12.373 -11.247 1.00 91.56 107 PRO A O 1
ATOM 815 N N . THR A 1 108 ? 3.479 -13.984 -10.013 1.00 88.44 108 THR A N 1
ATOM 816 C CA . THR A 1 108 ? 4.853 -13.834 -10.536 1.00 88.44 108 THR A CA 1
ATOM 817 C C . THR A 1 108 ? 5.001 -14.125 -12.025 1.00 88.44 108 THR A C 1
ATOM 819 O O . THR A 1 108 ? 6.023 -13.744 -12.604 1.00 88.44 108 THR A O 1
ATOM 822 N N . ASN A 1 109 ? 4.016 -14.788 -12.631 1.00 87.94 109 ASN A N 1
ATOM 823 C CA . ASN A 1 109 ? 4.059 -15.274 -14.011 1.00 87.94 109 ASN A CA 1
ATOM 824 C C . ASN A 1 109 ? 3.243 -14.395 -14.978 1.00 87.94 109 ASN A C 1
ATOM 826 O O . ASN A 1 109 ? 3.454 -14.478 -16.183 1.00 87.94 109 ASN A O 1
ATOM 830 N N . GLU A 1 110 ? 2.362 -13.534 -14.460 1.00 92.06 110 GLU A N 1
ATOM 831 C CA . GLU A 1 110 ? 1.418 -12.737 -15.257 1.00 92.06 110 GLU A CA 1
ATOM 832 C C . GLU A 1 110 ? 2.040 -11.454 -15.831 1.00 92.06 110 GLU A C 1
ATOM 834 O O . GLU A 1 110 ? 3.139 -11.045 -15.446 1.00 92.06 110 GLU A O 1
ATOM 839 N N . GLY A 1 111 ? 1.337 -10.772 -16.739 1.00 88.62 111 GLY A N 1
ATOM 840 C CA . GLY A 1 111 ? 1.761 -9.465 -17.262 1.00 88.62 111 GLY A CA 1
ATOM 841 C C . GLY A 1 111 ? 1.862 -8.380 -16.177 1.00 88.62 111 GLY A C 1
ATOM 842 O O . GLY A 1 111 ? 1.235 -8.483 -15.124 1.00 88.62 111 GLY A O 1
ATOM 843 N N . ILE A 1 112 ? 2.639 -7.316 -16.425 1.00 90.19 112 ILE A N 1
ATOM 844 C CA . ILE A 1 112 ? 2.803 -6.217 -15.449 1.00 90.19 112 ILE A CA 1
ATOM 845 C C . ILE A 1 112 ? 1.464 -5.513 -15.165 1.00 90.19 112 ILE A C 1
ATOM 847 O O . ILE A 1 112 ? 1.212 -5.189 -14.010 1.00 90.19 112 ILE A O 1
ATOM 851 N N . GLN A 1 113 ? 0.572 -5.386 -16.157 1.00 91.81 113 GLN A N 1
ATOM 852 C CA . GLN A 1 113 ? -0.788 -4.865 -15.953 1.00 91.81 113 GLN A CA 1
ATOM 853 C C . GLN A 1 113 ? -1.548 -5.651 -14.874 1.00 91.81 113 GLN A C 1
ATOM 855 O O . GLN A 1 113 ? -1.933 -5.075 -13.868 1.00 91.81 113 GLN A O 1
ATOM 860 N N . PHE A 1 114 ? -1.653 -6.978 -15.004 1.00 93.62 114 PHE A N 1
ATOM 861 C CA . PHE A 1 114 ? -2.349 -7.823 -14.022 1.00 93.62 114 PHE A CA 1
ATOM 862 C C . PHE A 1 114 ? -1.750 -7.706 -12.608 1.00 93.62 114 PHE A C 1
ATOM 864 O O . PHE A 1 114 ? -2.450 -7.792 -11.601 1.00 93.62 114 PHE A O 1
ATOM 871 N N . ARG A 1 115 ? -0.433 -7.479 -12.518 1.00 94.56 115 ARG A N 1
ATOM 872 C CA . ARG A 1 115 ? 0.263 -7.219 -11.250 1.00 94.56 115 ARG A CA 1
ATOM 873 C C . ARG A 1 115 ? -0.021 -5.825 -10.685 1.00 94.56 115 ARG A C 1
ATOM 875 O O . ARG A 1 115 ? 0.008 -5.670 -9.470 1.00 94.56 115 ARG A O 1
ATOM 882 N N . ALA A 1 116 ? -0.263 -4.829 -11.533 1.00 95.06 116 ALA A N 1
ATOM 883 C CA . ALA A 1 116 ? -0.725 -3.507 -11.123 1.00 95.06 116 ALA A CA 1
ATOM 884 C C . ALA A 1 116 ? -2.180 -3.583 -10.624 1.00 95.06 116 ALA A C 1
ATOM 886 O O . ALA A 1 116 ? -2.475 -3.078 -9.541 1.00 95.06 116 ALA A O 1
ATOM 887 N N . ASP A 1 117 ? -3.044 -4.312 -11.338 1.00 95.75 117 ASP A N 1
ATOM 888 C CA . ASP A 1 117 ? -4.443 -4.566 -10.966 1.00 95.75 117 ASP A CA 1
ATOM 889 C C . ASP A 1 117 ? -4.549 -5.283 -9.597 1.00 95.75 117 ASP A C 1
ATOM 891 O O . ASP A 1 117 ? -5.369 -4.911 -8.756 1.00 95.75 117 ASP A O 1
ATOM 895 N N . ASP A 1 118 ? -3.674 -6.266 -9.331 1.00 95.81 118 ASP A N 1
ATOM 896 C CA . ASP A 1 118 ? -3.521 -6.942 -8.029 1.00 95.81 118 ASP A CA 1
ATOM 897 C C . ASP A 1 118 ? -3.185 -5.959 -6.890 1.00 95.81 118 ASP A C 1
ATOM 899 O O . ASP A 1 118 ? -3.798 -6.022 -5.820 1.00 95.81 118 ASP A O 1
ATOM 903 N N . ILE A 1 119 ? -2.267 -5.012 -7.120 1.00 97.44 119 ILE A N 1
ATOM 904 C CA . ILE A 1 119 ? -1.927 -3.974 -6.135 1.00 97.44 119 ILE A CA 1
ATOM 905 C C . ILE A 1 119 ? -3.077 -2.989 -5.929 1.00 97.44 119 ILE A C 1
ATOM 907 O O . ILE A 1 119 ? -3.412 -2.698 -4.779 1.00 97.44 119 ILE A O 1
ATOM 911 N N . GLU A 1 120 ? -3.717 -2.503 -6.996 1.00 97.00 120 GLU A N 1
ATOM 912 C CA . GLU A 1 120 ? -4.867 -1.605 -6.858 1.00 97.00 120 GLU A CA 1
ATOM 913 C C . GLU A 1 120 ? -6.017 -2.280 -6.099 1.00 97.00 120 GLU A C 1
ATOM 915 O O . GLU A 1 120 ? -6.583 -1.663 -5.197 1.00 97.00 120 GLU A O 1
ATOM 920 N N . TYR A 1 121 ? -6.331 -3.548 -6.375 1.00 96.06 121 TYR A N 1
ATOM 921 C CA . TYR A 1 121 ? -7.371 -4.279 -5.646 1.00 96.06 121 TYR A CA 1
ATOM 922 C C . TYR A 1 121 ? -7.085 -4.347 -4.136 1.00 96.06 121 TYR A C 1
ATOM 924 O O . TYR A 1 121 ? -7.938 -3.995 -3.311 1.00 96.06 121 TYR A O 1
ATOM 932 N N . VAL A 1 122 ? -5.862 -4.743 -3.770 1.00 96.94 122 VAL A N 1
ATOM 933 C CA . VAL A 1 122 ? -5.399 -4.820 -2.375 1.00 96.94 122 VAL A CA 1
ATOM 934 C C . VAL A 1 122 ? -5.476 -3.446 -1.704 1.00 96.94 122 VAL A C 1
ATOM 936 O O . VAL A 1 122 ? -5.962 -3.318 -0.574 1.00 96.94 122 VAL A O 1
ATOM 939 N N . PHE A 1 123 ? -5.040 -2.399 -2.405 1.00 95.81 123 PHE A N 1
ATOM 940 C CA . PHE A 1 123 ? -4.945 -1.050 -1.856 1.00 95.81 123 PHE A CA 1
ATOM 941 C C . PHE A 1 123 ? -6.322 -0.383 -1.764 1.00 95.81 123 PHE A C 1
ATOM 943 O O . PHE A 1 123 ? -6.598 0.270 -0.762 1.00 95.81 123 PHE A O 1
ATOM 950 N N . HIS A 1 124 ? -7.229 -0.622 -2.714 1.00 94.94 124 HIS A N 1
ATOM 951 C CA . HIS A 1 124 ? -8.624 -0.177 -2.671 1.00 94.94 124 HIS A CA 1
ATOM 952 C C . HIS A 1 124 ? -9.371 -0.754 -1.458 1.00 94.94 124 HIS A C 1
ATOM 954 O O . HIS A 1 124 ? -10.116 -0.035 -0.785 1.00 94.94 124 HIS A O 1
ATOM 960 N N . LEU A 1 125 ? -9.175 -2.041 -1.143 1.00 93.88 125 LEU A N 1
ATOM 961 C CA . LEU A 1 125 ? -9.806 -2.660 0.027 1.00 93.88 125 LEU A CA 1
ATOM 962 C C . LEU A 1 125 ? -9.268 -2.081 1.343 1.00 93.88 125 LEU A C 1
ATOM 964 O O . LEU A 1 125 ? -10.074 -1.720 2.205 1.00 93.88 125 LEU A O 1
ATOM 968 N N . LEU A 1 126 ? -7.944 -1.934 1.490 1.00 94.56 126 LEU A N 1
ATOM 969 C CA . LEU A 1 126 ? -7.338 -1.357 2.699 1.00 94.56 126 LEU A CA 1
ATOM 970 C C . LEU A 1 126 ? -7.668 0.136 2.857 1.00 94.56 126 LEU A C 1
ATOM 972 O O . LEU A 1 126 ? -8.089 0.568 3.932 1.00 94.56 126 LEU A O 1
ATOM 976 N N . GLU A 1 127 ? -7.569 0.917 1.779 1.00 94.25 127 GLU A N 1
ATOM 977 C CA . GLU A 1 127 ? -7.998 2.317 1.725 1.00 94.25 127 GLU A CA 1
ATOM 978 C C . GLU A 1 127 ? -9.470 2.435 2.149 1.00 94.25 127 GLU A C 1
ATOM 980 O O . GLU A 1 127 ? -9.817 3.251 3.008 1.00 94.25 127 GLU A O 1
ATOM 985 N N . GLY A 1 128 ? -10.314 1.542 1.631 1.00 90.50 128 GLY A N 1
ATOM 986 C CA . GLY A 1 128 ? -11.731 1.431 1.948 1.00 90.50 128 GLY A CA 1
ATOM 987 C C . GLY A 1 128 ? -12.074 0.958 3.367 1.00 90.50 128 GLY A C 1
ATOM 988 O O . GLY A 1 128 ? -13.252 1.043 3.720 1.00 90.50 128 GLY A O 1
ATOM 989 N N . MET A 1 129 ? -11.110 0.479 4.161 1.00 91.06 129 MET A N 1
ATOM 990 C CA . MET A 1 129 ? -11.249 0.253 5.611 1.00 91.06 129 MET A CA 1
ATOM 991 C C . MET A 1 129 ? -10.678 1.435 6.406 1.00 91.06 129 MET A C 1
ATOM 993 O O . MET A 1 129 ? -11.346 1.949 7.296 1.00 91.06 129 MET A O 1
ATOM 997 N N . SER A 1 130 ? -9.516 1.964 6.005 1.00 91.88 130 SER A N 1
ATOM 998 C CA . SER A 1 130 ? -8.856 3.136 6.619 1.00 91.88 130 SER A CA 1
ATOM 999 C C . SER A 1 130 ? -9.638 4.460 6.540 1.00 91.88 130 SER A C 1
ATOM 1001 O O . SER A 1 130 ? -9.184 5.477 7.060 1.00 91.88 130 SER A O 1
ATOM 1003 N N . ARG A 1 131 ? -10.763 4.482 5.816 1.00 91.00 131 ARG A N 1
ATOM 1004 C CA . ARG A 1 131 ? -11.704 5.611 5.708 1.00 91.00 131 ARG A CA 1
ATOM 1005 C C . ARG A 1 131 ? -12.993 5.406 6.513 1.00 91.00 131 ARG A C 1
ATOM 1007 O O . ARG A 1 131 ? -13.877 6.250 6.443 1.00 91.00 131 ARG A O 1
ATOM 1014 N N . CYS A 1 132 ? -13.142 4.287 7.221 1.00 87.94 132 CYS A N 1
ATOM 1015 C CA . CYS A 1 132 ? -14.373 3.950 7.926 1.00 87.94 132 CYS A CA 1
ATOM 1016 C C . CYS A 1 132 ? -14.169 4.031 9.441 1.00 87.94 132 CYS A C 1
ATOM 1018 O O . CYS A 1 132 ? -13.605 3.120 10.037 1.00 87.94 132 CYS A O 1
ATOM 1020 N N . GLU A 1 133 ? -14.655 5.109 10.056 1.00 84.31 133 GLU A N 1
ATOM 1021 C CA . GLU A 1 133 ? -14.493 5.412 11.489 1.00 84.31 133 GLU A CA 1
ATOM 1022 C C . GLU A 1 133 ? -14.881 4.229 12.390 1.00 84.31 133 GLU A C 1
ATOM 1024 O O . GLU A 1 133 ? -14.114 3.830 13.263 1.00 84.31 133 GLU A O 1
ATOM 1029 N N . ALA A 1 134 ? -16.016 3.579 12.114 1.00 83.12 134 ALA A N 1
ATOM 1030 C CA . ALA A 1 134 ? -16.459 2.408 12.869 1.00 83.12 134 ALA A CA 1
ATOM 1031 C C . ALA A 1 134 ? -15.492 1.207 12.765 1.00 83.12 134 ALA A C 1
ATOM 1033 O O . ALA A 1 134 ? -15.278 0.517 13.754 1.00 83.12 134 ALA A O 1
ATOM 1034 N N . CYS A 1 135 ? -14.839 0.995 11.614 1.00 82.25 135 CYS A N 1
ATOM 1035 C CA . CYS A 1 135 ? -13.804 -0.041 11.477 1.00 82.25 135 CYS A CA 1
ATOM 1036 C C . CYS A 1 135 ? -12.517 0.286 12.248 1.00 82.25 135 CYS A C 1
ATOM 1038 O O . CYS A 1 135 ? -11.708 -0.612 12.445 1.00 82.25 135 CYS A O 1
ATOM 1040 N N . LEU A 1 136 ? -12.289 1.548 12.631 1.00 84.25 136 LEU A N 1
ATOM 1041 C CA . LEU A 1 136 ? -11.065 1.985 13.309 1.00 84.25 136 LEU A CA 1
ATOM 1042 C C . LEU A 1 136 ? -11.172 1.919 14.841 1.00 84.25 136 LEU A C 1
ATOM 1044 O O . LEU A 1 136 ? -10.147 1.802 15.501 1.00 84.25 136 LEU A O 1
ATOM 1048 N N . HIS A 1 137 ? -12.384 1.946 15.406 1.00 78.75 137 HIS A N 1
ATOM 1049 C CA . HIS A 1 137 ? -12.609 1.910 16.862 1.00 78.75 137 HIS A CA 1
ATOM 1050 C C . HIS A 1 137 ? -12.926 0.513 17.434 1.00 78.75 137 HIS A C 1
ATOM 1052 O O . HIS A 1 137 ? -13.011 0.337 18.649 1.00 78.75 137 HIS A O 1
ATOM 1058 N N . GLU A 1 138 ? -13.090 -0.516 16.599 1.00 73.44 138 GLU A N 1
ATOM 1059 C CA . GLU A 1 138 ? -13.349 -1.880 17.077 1.00 73.44 138 GLU A CA 1
ATOM 1060 C C . GLU A 1 138 ? -12.046 -2.564 17.542 1.00 73.44 138 GLU A C 1
ATOM 1062 O O . GLU A 1 138 ? -11.227 -2.975 16.727 1.00 73.44 138 GLU A O 1
ATOM 1067 N N . LEU A 1 139 ? -11.850 -2.747 18.854 1.00 61.03 139 LEU A N 1
ATOM 1068 C CA . LEU A 1 139 ? -10.640 -3.363 19.446 1.00 61.03 139 LEU A CA 1
ATOM 1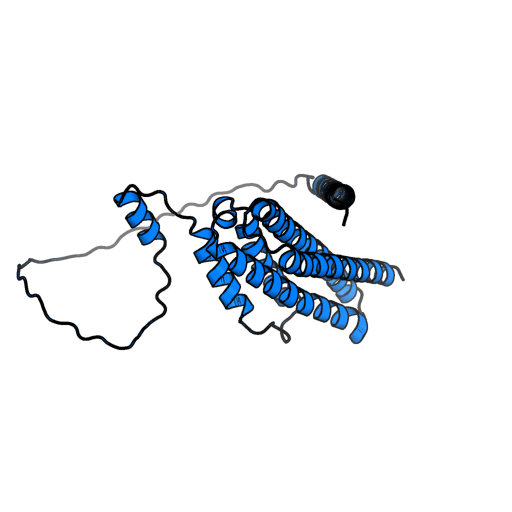069 C C . LEU A 1 139 ? -10.150 -4.680 18.792 1.00 61.03 139 LEU A C 1
ATOM 1071 O O . LEU A 1 139 ? -8.944 -4.800 18.567 1.00 61.03 139 LEU A O 1
ATOM 1075 N N . PRO A 1 140 ? -11.011 -5.658 18.435 1.00 62.16 140 PRO A N 1
ATOM 1076 C CA . PRO A 1 140 ? -10.575 -6.861 17.716 1.00 62.16 140 PRO A CA 1
ATOM 1077 C C . PRO A 1 140 ? -10.003 -6.574 16.317 1.00 62.16 140 PRO A C 1
ATOM 1079 O O . PRO A 1 140 ? -9.138 -7.311 15.845 1.00 62.16 140 PRO A O 1
ATOM 1082 N N . SER A 1 141 ? -10.438 -5.486 15.672 1.00 75.12 141 SER A N 1
ATOM 1083 C CA . SER A 1 141 ? -9.963 -5.087 14.345 1.00 75.12 141 SER A CA 1
ATOM 1084 C C . SER A 1 141 ? -8.507 -4.621 14.346 1.00 75.12 141 SER A C 1
ATOM 1086 O O . SER A 1 141 ? -7.857 -4.689 13.312 1.00 75.12 141 SER A O 1
ATOM 1088 N N . MET A 1 142 ? -7.953 -4.174 15.478 1.00 78.44 142 MET A N 1
ATOM 1089 C CA . MET A 1 142 ? -6.642 -3.509 15.506 1.00 78.44 142 MET A CA 1
ATOM 1090 C C . MET A 1 142 ? -5.508 -4.442 15.058 1.00 78.44 142 MET A C 1
ATOM 1092 O O . MET A 1 142 ? -4.692 -4.077 14.211 1.00 78.44 142 MET A O 1
ATOM 1096 N N . ALA A 1 143 ? -5.498 -5.677 15.568 1.00 84.38 143 ALA A N 1
ATOM 1097 C CA . ALA A 1 143 ? -4.551 -6.716 15.157 1.00 84.38 143 ALA A CA 1
ATOM 1098 C C . ALA A 1 143 ? -4.809 -7.201 13.717 1.00 84.38 143 ALA A C 1
ATOM 1100 O O . ALA A 1 143 ? -3.877 -7.518 12.982 1.00 84.38 143 ALA A O 1
ATOM 1101 N N . GLN A 1 144 ? -6.074 -7.213 13.293 1.00 88.38 144 GLN A N 1
ATOM 1102 C CA . GLN A 1 144 ? -6.491 -7.578 11.940 1.00 88.38 144 GLN A CA 1
ATOM 1103 C C . GLN A 1 144 ? -6.029 -6.530 10.910 1.00 88.38 144 GLN A C 1
ATOM 1105 O O . GLN A 1 144 ? -5.416 -6.890 9.911 1.00 88.38 144 GLN A O 1
ATOM 1110 N N . LEU A 1 145 ? -6.226 -5.237 11.176 1.00 90.88 145 LEU A N 1
ATOM 1111 C CA . LEU A 1 145 ? -5.745 -4.122 10.356 1.00 90.88 145 LEU A CA 1
ATOM 1112 C C . LEU A 1 145 ? -4.212 -4.062 10.312 1.00 90.88 145 LEU A C 1
ATOM 1114 O O . LEU A 1 145 ? -3.657 -3.756 9.256 1.00 90.88 145 LEU A O 1
ATOM 1118 N N . HIS A 1 146 ? -3.524 -4.383 11.414 1.00 93.19 146 HIS A N 1
ATOM 1119 C CA . HIS A 1 146 ? -2.060 -4.506 11.446 1.00 93.19 146 HIS A CA 1
ATOM 1120 C C . HIS A 1 146 ? -1.565 -5.632 10.527 1.00 93.19 146 HIS A C 1
ATOM 1122 O O . HIS A 1 146 ? -0.706 -5.395 9.672 1.00 93.19 146 HIS A O 1
ATOM 1128 N N . GLY A 1 147 ? -2.169 -6.821 10.633 1.00 94.19 147 GLY A N 1
ATOM 1129 C CA . GLY A 1 147 ? -1.868 -7.970 9.776 1.00 94.19 147 GLY A CA 1
ATOM 1130 C C . GLY A 1 147 ? -2.087 -7.664 8.294 1.00 94.19 147 GLY A C 1
ATOM 1131 O O . GLY A 1 147 ? -1.156 -7.791 7.503 1.00 94.19 147 GLY A O 1
ATOM 1132 N N . LEU A 1 148 ? -3.267 -7.151 7.926 1.00 94.88 148 LEU A N 1
ATOM 1133 C CA . LEU A 1 148 ? -3.585 -6.765 6.543 1.00 94.88 148 LEU A CA 1
ATOM 1134 C C . LEU A 1 148 ? -2.640 -5.687 5.998 1.00 94.88 148 LEU A C 1
ATOM 1136 O O . LEU A 1 148 ? -2.248 -5.756 4.837 1.00 94.88 148 LEU A O 1
ATOM 1140 N N . SER A 1 149 ? -2.265 -4.697 6.816 1.00 96.50 149 SER A N 1
ATOM 1141 C CA . SER A 1 149 ? -1.311 -3.655 6.406 1.00 96.50 149 SER A CA 1
ATOM 1142 C C . SER A 1 149 ? 0.078 -4.246 6.149 1.00 96.50 149 SER A C 1
ATOM 1144 O O . SER A 1 149 ? 0.728 -3.887 5.171 1.00 96.50 149 SER A O 1
ATOM 1146 N N . SER A 1 150 ? 0.512 -5.189 6.990 1.00 96.88 150 SER A N 1
ATOM 1147 C CA . SER A 1 150 ? 1.793 -5.894 6.853 1.00 96.88 150 SER A CA 1
ATOM 1148 C C . SER A 1 150 ? 1.822 -6.800 5.613 1.00 96.88 150 SER A C 1
ATOM 1150 O O . SER A 1 150 ? 2.767 -6.755 4.826 1.00 96.88 150 SER A O 1
ATOM 1152 N N . GLU A 1 151 ? 0.762 -7.583 5.393 1.00 96.81 151 GLU A N 1
ATOM 1153 C CA . GLU A 1 151 ? 0.605 -8.451 4.219 1.00 96.81 151 GLU A CA 1
ATOM 1154 C C . GLU A 1 151 ? 0.504 -7.638 2.914 1.00 96.81 151 GLU A C 1
ATOM 1156 O O . GLU A 1 151 ? 1.118 -8.001 1.910 1.00 96.81 151 GLU A O 1
ATOM 1161 N N . ALA A 1 152 ? -0.203 -6.502 2.920 1.00 97.50 152 ALA A N 1
ATOM 1162 C CA . ALA A 1 152 ? -0.318 -5.616 1.760 1.00 97.50 152 ALA A CA 1
ATOM 1163 C C . ALA A 1 152 ? 0.991 -4.866 1.437 1.00 97.50 152 ALA A C 1
ATOM 1165 O O . ALA A 1 152 ? 1.304 -4.656 0.262 1.00 97.50 152 ALA A O 1
ATOM 1166 N N . ILE A 1 153 ? 1.790 -4.514 2.452 1.00 97.62 153 ILE A N 1
ATOM 1167 C CA . ILE A 1 153 ? 3.164 -4.013 2.278 1.00 97.62 153 ILE A CA 1
ATOM 1168 C C . ILE A 1 153 ? 4.047 -5.065 1.597 1.00 97.62 153 ILE A C 1
ATOM 1170 O O . ILE A 1 153 ? 4.760 -4.745 0.644 1.00 97.62 153 ILE A O 1
ATOM 1174 N N . GLU A 1 154 ? 3.995 -6.323 2.043 1.00 97.12 154 GLU A N 1
ATOM 1175 C CA . GLU A 1 154 ? 4.784 -7.402 1.439 1.00 97.12 154 GLU A CA 1
ATOM 1176 C C . GLU A 1 154 ? 4.331 -7.690 0.001 1.00 97.12 154 GLU A C 1
ATOM 1178 O O . GLU A 1 154 ? 5.160 -7.816 -0.902 1.00 97.12 154 GLU A O 1
ATOM 1183 N N . ARG A 1 155 ? 3.017 -7.689 -0.247 1.00 96.81 155 ARG A N 1
ATOM 1184 C CA . ARG A 1 155 ? 2.430 -7.802 -1.588 1.00 96.81 155 ARG A CA 1
ATOM 1185 C C . ARG A 1 155 ? 2.965 -6.718 -2.535 1.00 96.81 155 ARG A C 1
ATOM 1187 O O . ARG A 1 155 ? 3.432 -7.036 -3.628 1.00 96.81 155 ARG A O 1
ATOM 1194 N N . TYR A 1 156 ? 3.018 -5.464 -2.084 1.00 97.62 156 TYR A N 1
ATOM 1195 C CA . TYR A 1 156 ? 3.639 -4.369 -2.837 1.00 97.62 156 TYR A CA 1
ATOM 1196 C C . TYR A 1 156 ? 5.156 -4.536 -3.015 1.00 97.62 156 TYR A C 1
ATOM 1198 O O . TYR A 1 156 ? 5.682 -4.261 -4.094 1.00 97.62 156 TYR A O 1
ATOM 1206 N N . ARG A 1 157 ? 5.882 -5.042 -2.008 1.00 97.25 157 ARG A N 1
ATOM 1207 C CA . ARG A 1 157 ? 7.327 -5.323 -2.118 1.00 97.25 157 ARG A CA 1
ATOM 1208 C C . ARG A 1 157 ? 7.632 -6.308 -3.254 1.00 97.25 157 ARG A C 1
ATOM 1210 O O . ARG A 1 157 ? 8.675 -6.180 -3.902 1.00 97.25 157 ARG A O 1
ATOM 1217 N N . LEU A 1 158 ? 6.744 -7.270 -3.511 1.00 96.31 158 LEU A N 1
ATOM 1218 C CA . LEU A 1 158 ? 6.854 -8.211 -4.630 1.00 96.31 158 LEU A CA 1
ATOM 1219 C C . LEU A 1 158 ? 6.571 -7.536 -5.985 1.00 96.31 158 LEU A C 1
ATOM 1221 O O . LEU A 1 158 ? 7.308 -7.782 -6.945 1.00 96.31 158 LEU A O 1
ATOM 1225 N N . PHE A 1 159 ? 5.597 -6.622 -6.054 1.00 96.25 159 PHE A N 1
ATOM 1226 C CA . PHE A 1 159 ? 5.345 -5.796 -7.243 1.00 96.25 159 PHE A CA 1
ATOM 1227 C C . PHE A 1 159 ? 6.520 -4.877 -7.581 1.00 96.25 159 PHE A C 1
ATOM 1229 O O . PHE A 1 159 ? 7.040 -4.958 -8.697 1.00 96.25 159 PHE A O 1
ATOM 1236 N N . TYR A 1 160 ? 7.025 -4.109 -6.612 1.00 95.31 160 TYR A N 1
ATOM 1237 C CA . TYR A 1 160 ? 8.221 -3.276 -6.773 1.00 95.31 160 TYR A CA 1
ATOM 1238 C C . TYR A 1 160 ? 9.424 -4.090 -7.284 1.00 95.31 160 TYR A C 1
ATOM 1240 O O . TYR A 1 160 ? 10.116 -3.673 -8.212 1.00 95.31 160 TYR A O 1
ATOM 1248 N N . GLN A 1 161 ? 9.649 -5.295 -6.745 1.00 93.75 161 GLN A N 1
ATOM 1249 C CA . GLN A 1 161 ? 10.698 -6.189 -7.249 1.00 93.75 161 GLN A CA 1
ATOM 1250 C C . GLN A 1 161 ? 10.464 -6.648 -8.692 1.00 93.75 161 GLN A C 1
ATOM 1252 O O . GLN A 1 161 ? 11.438 -6.865 -9.412 1.00 93.75 161 GLN A O 1
ATOM 1257 N N . SER A 1 162 ? 9.212 -6.815 -9.125 1.00 91.69 162 SER A N 1
ATOM 1258 C CA . SER A 1 162 ? 8.908 -7.172 -10.513 1.00 91.69 162 SER A CA 1
ATOM 1259 C C . SER A 1 162 ? 9.198 -6.017 -11.479 1.00 91.69 162 SER A C 1
ATOM 1261 O O . SER A 1 162 ? 9.856 -6.252 -12.491 1.00 91.69 162 SER A O 1
ATOM 1263 N N . LEU A 1 163 ? 8.847 -4.774 -11.119 1.00 90.94 163 LEU A N 1
ATOM 1264 C CA . LEU A 1 163 ? 9.195 -3.573 -11.891 1.00 90.94 163 LEU A CA 1
ATOM 1265 C C . LEU A 1 163 ? 10.713 -3.364 -11.959 1.00 90.94 163 LEU A C 1
ATOM 1267 O O . LEU A 1 163 ? 11.274 -3.192 -13.038 1.00 90.94 163 LEU A O 1
ATOM 1271 N N . HIS A 1 164 ? 11.404 -3.477 -10.821 1.00 91.06 164 HIS A N 1
ATOM 1272 C CA . HIS A 1 164 ? 12.861 -3.356 -10.756 1.00 91.06 164 HIS A CA 1
ATOM 1273 C C . HIS A 1 164 ? 13.573 -4.408 -11.627 1.00 91.06 164 HIS A C 1
ATOM 1275 O O . HIS A 1 164 ? 14.608 -4.113 -12.222 1.00 91.06 164 HIS A O 1
ATOM 1281 N N . ARG A 1 165 ? 13.047 -5.639 -11.727 1.00 88.62 165 ARG A N 1
ATOM 1282 C CA . ARG A 1 165 ? 13.583 -6.663 -12.645 1.00 88.62 165 ARG A CA 1
ATOM 1283 C C . ARG A 1 165 ? 13.246 -6.358 -14.105 1.00 88.62 165 ARG A C 1
ATOM 1285 O O . ARG A 1 165 ? 14.114 -6.534 -14.951 1.00 88.62 165 ARG A O 1
ATOM 1292 N N . ALA A 1 166 ? 12.034 -5.888 -14.402 1.00 84.19 166 ALA A N 1
ATOM 1293 C CA . ALA A 1 166 ? 11.652 -5.501 -15.760 1.00 84.19 166 ALA A CA 1
ATOM 1294 C C . ALA A 1 166 ? 12.585 -4.410 -16.311 1.00 84.19 166 ALA A C 1
ATOM 1296 O O . ALA A 1 166 ? 13.137 -4.580 -17.393 1.00 84.19 166 ALA A O 1
ATOM 1297 N N . PHE A 1 167 ? 12.841 -3.361 -15.523 1.00 81.94 167 PHE A N 1
ATOM 1298 C CA . PHE A 1 167 ? 13.713 -2.249 -15.905 1.00 81.94 167 PHE A CA 1
ATOM 1299 C C . PHE A 1 167 ? 15.205 -2.633 -15.944 1.00 81.94 167 PHE A C 1
ATOM 1301 O O . PHE A 1 167 ? 15.861 -2.466 -16.969 1.00 81.94 167 PHE A O 1
ATOM 1308 N N . PHE A 1 168 ? 15.763 -3.186 -14.856 1.00 79.25 168 PHE A N 1
ATOM 1309 C CA . PHE A 1 168 ? 17.218 -3.399 -14.751 1.00 79.25 168 PHE A CA 1
ATOM 1310 C C . PHE A 1 168 ? 17.730 -4.750 -15.269 1.00 79.25 168 PHE A C 1
ATOM 1312 O O . PHE A 1 168 ? 18.934 -4.885 -15.473 1.00 79.25 168 PHE A O 1
ATOM 1319 N N . SER A 1 169 ? 16.883 -5.773 -15.426 1.00 71.06 169 SER A N 1
ATOM 1320 C CA . SER A 1 169 ? 17.334 -7.129 -15.804 1.00 71.06 169 SER A CA 1
ATOM 1321 C C . SER A 1 169 ? 17.022 -7.518 -17.246 1.00 71.06 169 SER A C 1
ATOM 1323 O O . SER A 1 169 ? 17.542 -8.535 -17.699 1.00 71.06 169 SER A O 1
ATOM 1325 N N . ARG A 1 170 ? 16.183 -6.752 -17.957 1.00 61.88 170 ARG A N 1
ATOM 1326 C CA . ARG A 1 170 ? 15.805 -7.055 -19.345 1.00 61.88 170 ARG A CA 1
ATOM 1327 C C . ARG A 1 170 ? 16.463 -6.150 -20.386 1.00 61.88 170 ARG A C 1
ATOM 1329 O O . ARG A 1 170 ? 16.637 -6.598 -21.510 1.00 61.88 170 ARG A O 1
ATOM 1336 N N . GLY A 1 171 ? 16.845 -4.931 -19.999 1.00 57.81 171 GLY A N 1
ATOM 1337 C CA . GLY A 1 171 ? 17.075 -3.851 -20.958 1.00 57.81 171 GLY A CA 1
ATOM 1338 C C . GLY A 1 171 ? 15.747 -3.243 -21.420 1.00 57.81 171 GLY A C 1
ATOM 1339 O O . GLY A 1 171 ? 14.687 -3.851 -21.266 1.00 57.81 171 GLY A O 1
ATOM 1340 N N . CYS A 1 172 ? 15.807 -2.026 -21.954 1.00 60.09 172 CYS A N 1
ATOM 1341 C CA . CYS A 1 172 ? 14.663 -1.361 -22.572 1.00 60.09 172 CYS A CA 1
ATOM 1342 C C . CYS A 1 172 ? 14.981 -1.157 -24.054 1.00 60.09 172 CYS A C 1
ATOM 1344 O O . CYS A 1 172 ? 15.383 -0.076 -24.479 1.00 60.09 172 CYS A O 1
ATOM 1346 N N . ASP A 1 173 ? 14.863 -2.240 -24.821 1.00 59.09 173 ASP A N 1
ATOM 1347 C CA . ASP A 1 173 ? 15.301 -2.292 -26.220 1.00 59.09 173 ASP A CA 1
ATOM 1348 C C . ASP A 1 173 ? 14.386 -1.478 -27.157 1.00 59.09 173 ASP A C 1
ATOM 1350 O O . ASP A 1 173 ? 14.748 -1.205 -28.304 1.00 59.09 173 ASP A O 1
ATOM 1354 N N . THR A 1 174 ? 13.206 -1.056 -26.681 1.00 64.19 174 THR A N 1
ATOM 1355 C CA . THR A 1 174 ? 12.264 -0.219 -27.434 1.00 64.19 174 THR A CA 1
ATOM 1356 C C . THR A 1 174 ? 11.739 0.974 -26.625 1.00 64.19 174 THR A C 1
ATOM 1358 O O . THR A 1 174 ? 11.425 0.870 -25.438 1.00 64.19 174 THR A O 1
ATOM 1361 N N . HIS A 1 175 ? 11.530 2.116 -27.297 1.00 67.75 175 HIS A N 1
ATOM 1362 C CA . HIS A 1 175 ? 10.860 3.285 -26.702 1.00 67.75 175 HIS A CA 1
ATOM 1363 C C . HIS A 1 175 ? 9.450 2.969 -26.169 1.00 67.75 175 HIS A C 1
ATOM 1365 O O . HIS A 1 175 ? 8.990 3.622 -25.235 1.00 67.75 175 HIS A O 1
ATOM 1371 N N . HIS A 1 176 ? 8.752 1.986 -26.747 1.00 71.12 176 HIS A N 1
ATOM 1372 C CA . HIS A 1 176 ? 7.411 1.618 -26.296 1.00 71.12 176 HIS A CA 1
ATOM 1373 C C . HIS A 1 176 ? 7.442 0.912 -24.933 1.00 71.12 176 HIS A C 1
ATOM 1375 O O . HIS A 1 176 ? 6.638 1.236 -24.062 1.00 71.12 176 HIS A O 1
ATOM 1381 N N . GLU A 1 177 ? 8.401 0.007 -24.714 1.00 72.19 177 GLU A N 1
ATOM 1382 C CA . GLU A 1 177 ? 8.618 -0.615 -23.403 1.00 72.19 177 GLU A CA 1
ATOM 1383 C C . GLU A 1 177 ? 9.091 0.411 -22.365 1.00 72.19 177 GLU A C 1
ATOM 1385 O O . GLU A 1 177 ? 8.615 0.381 -21.233 1.00 72.19 177 GLU A O 1
ATOM 1390 N N . ALA A 1 178 ? 9.934 1.377 -22.754 1.00 71.88 178 ALA A N 1
ATOM 1391 C CA . ALA A 1 178 ? 10.368 2.454 -21.861 1.00 71.88 178 ALA A CA 1
ATOM 1392 C C . ALA A 1 178 ? 9.189 3.296 -21.344 1.00 71.88 178 ALA A C 1
ATOM 1394 O O . ALA A 1 178 ? 9.069 3.501 -20.137 1.00 71.88 178 ALA A O 1
ATOM 1395 N N . LEU A 1 179 ? 8.278 3.707 -22.234 1.00 75.94 179 LEU A N 1
ATOM 1396 C CA . LEU A 1 179 ? 7.063 4.444 -21.865 1.00 75.94 179 LEU A CA 1
ATOM 1397 C C . LEU A 1 179 ? 6.110 3.613 -20.989 1.00 75.94 179 LEU A C 1
ATOM 1399 O O . LEU A 1 179 ? 5.513 4.149 -20.058 1.00 75.94 179 LEU A O 1
ATOM 1403 N N . GLN A 1 180 ? 5.982 2.303 -21.240 1.00 82.81 180 GLN A N 1
ATOM 1404 C CA . GLN A 1 180 ? 5.190 1.431 -20.366 1.00 82.81 180 GLN A CA 1
ATOM 1405 C C . GLN A 1 180 ? 5.809 1.301 -18.967 1.00 82.81 180 GLN A C 1
ATOM 1407 O O . GLN A 1 180 ? 5.087 1.380 -17.975 1.00 82.81 180 GLN A O 1
ATOM 1412 N N . ILE A 1 181 ? 7.128 1.111 -18.855 1.00 83.81 181 ILE A N 1
ATOM 1413 C CA . ILE A 1 181 ? 7.785 0.976 -17.547 1.00 83.81 181 ILE A CA 1
ATOM 1414 C C . ILE A 1 181 ? 7.703 2.289 -16.758 1.00 83.81 181 ILE A C 1
ATOM 1416 O O . ILE A 1 181 ? 7.403 2.238 -15.569 1.00 83.81 181 ILE A O 1
ATOM 1420 N N . ASP A 1 182 ? 7.871 3.448 -17.398 1.00 86.75 182 ASP A N 1
ATOM 1421 C CA . ASP A 1 182 ? 7.713 4.763 -16.755 1.00 86.75 182 ASP A CA 1
ATOM 1422 C C . ASP A 1 182 ? 6.299 4.979 -16.182 1.00 86.75 182 ASP A C 1
ATOM 1424 O O . ASP A 1 182 ? 6.134 5.381 -15.024 1.00 86.75 182 ASP A O 1
ATOM 1428 N N . MET A 1 183 ? 5.270 4.588 -16.944 1.00 91.31 183 MET A N 1
ATOM 1429 C CA . MET A 1 183 ? 3.877 4.564 -16.489 1.00 91.31 183 MET A CA 1
ATOM 1430 C C . MET A 1 183 ? 3.694 3.665 -15.252 1.00 91.31 183 MET A C 1
ATOM 1432 O O . MET A 1 183 ? 3.098 4.097 -14.264 1.00 91.31 183 MET A O 1
ATOM 1436 N N . TYR A 1 184 ? 4.230 2.437 -15.256 1.00 93.69 184 TYR A N 1
ATOM 1437 C CA . TYR A 1 184 ? 4.115 1.533 -14.102 1.00 93.69 184 TYR A CA 1
ATOM 1438 C C . TYR A 1 184 ? 4.954 1.977 -12.891 1.00 93.69 184 TYR A C 1
ATOM 1440 O O . TYR A 1 184 ? 4.547 1.733 -11.754 1.00 93.69 184 TYR A O 1
ATOM 1448 N N . CYS A 1 185 ? 6.093 2.645 -13.096 1.00 92.88 185 CYS A N 1
ATOM 1449 C CA . CYS A 1 185 ? 6.886 3.254 -12.024 1.00 92.88 185 CYS A CA 1
ATOM 1450 C C . CYS A 1 185 ? 6.139 4.427 -11.374 1.00 92.88 185 CYS A C 1
ATOM 1452 O O . CYS A 1 185 ? 6.098 4.519 -10.147 1.00 92.88 185 CYS A O 1
ATOM 1454 N N . SER A 1 186 ? 5.484 5.267 -12.179 1.00 94.19 186 SER A N 1
ATOM 1455 C CA . SER A 1 186 ? 4.634 6.363 -11.700 1.00 94.19 186 SER A CA 1
ATOM 1456 C C . SER A 1 186 ? 3.428 5.836 -10.912 1.00 94.19 186 SER A C 1
ATOM 1458 O O . SER A 1 186 ? 3.232 6.217 -9.757 1.00 94.19 186 SER A O 1
ATOM 1460 N N . PHE A 1 187 ? 2.708 4.852 -11.464 1.00 95.69 187 PHE A N 1
ATOM 1461 C CA . PHE A 1 187 ? 1.648 4.118 -10.762 1.00 95.69 187 PHE A CA 1
ATOM 1462 C C . PHE A 1 187 ? 2.143 3.530 -9.431 1.00 95.69 187 PHE A C 1
ATOM 1464 O O . PHE A 1 187 ? 1.468 3.640 -8.409 1.00 95.69 187 PHE A O 1
ATOM 1471 N N . ALA A 1 188 ? 3.339 2.930 -9.396 1.00 95.94 188 ALA A N 1
ATOM 1472 C CA . ALA A 1 188 ? 3.881 2.351 -8.171 1.00 95.94 188 ALA A CA 1
ATOM 1473 C C . ALA A 1 188 ? 4.073 3.394 -7.058 1.00 95.94 188 ALA A C 1
ATOM 1475 O O . ALA A 1 188 ? 3.840 3.061 -5.893 1.00 95.94 188 ALA A O 1
ATOM 1476 N N . VAL A 1 189 ? 4.455 4.632 -7.387 1.00 96.81 189 VAL A N 1
ATOM 1477 C CA . VAL A 1 189 ? 4.543 5.740 -6.420 1.00 96.81 189 VAL A CA 1
ATOM 1478 C C . VAL A 1 189 ? 3.148 6.155 -5.942 1.00 96.81 189 VAL A C 1
ATOM 1480 O O . VAL A 1 189 ? 2.914 6.171 -4.734 1.00 96.81 189 VAL A O 1
ATOM 1483 N N . GLU A 1 190 ? 2.193 6.382 -6.849 1.00 96.69 190 GLU A N 1
ATOM 1484 C CA . GLU A 1 190 ? 0.808 6.754 -6.501 1.00 96.69 190 GLU A CA 1
ATOM 1485 C C . GLU A 1 190 ? 0.133 5.727 -5.580 1.00 96.69 190 GLU A C 1
ATOM 1487 O O . GLU A 1 190 ? -0.473 6.077 -4.561 1.00 96.69 190 GLU A O 1
ATOM 1492 N N . GLN A 1 191 ? 0.273 4.435 -5.890 1.00 96.75 191 GLN A N 1
ATOM 1493 C CA . GLN A 1 191 ? -0.252 3.373 -5.037 1.00 96.75 191 GLN A CA 1
ATOM 1494 C C . GLN A 1 191 ? 0.434 3.389 -3.662 1.00 96.75 191 GLN A C 1
ATOM 1496 O O . GLN A 1 191 ? -0.238 3.276 -2.633 1.00 96.75 191 GLN A O 1
ATOM 1501 N N . MET A 1 192 ? 1.753 3.594 -3.600 1.00 96.19 192 MET A N 1
ATOM 1502 C CA . MET A 1 192 ? 2.470 3.687 -2.325 1.00 96.19 192 MET A CA 1
ATOM 1503 C C . MET A 1 192 ? 2.043 4.919 -1.505 1.00 96.19 192 MET A C 1
ATOM 1505 O O . MET A 1 192 ? 1.999 4.841 -0.275 1.00 96.19 192 MET A O 1
ATOM 1509 N N . GLU A 1 193 ? 1.637 6.024 -2.145 1.00 96.06 193 GLU A N 1
ATOM 1510 C CA . GLU A 1 193 ? 1.036 7.186 -1.468 1.00 96.06 193 GLU A CA 1
ATOM 1511 C C . GLU A 1 193 ? -0.332 6.834 -0.871 1.00 96.06 193 GLU A C 1
ATOM 1513 O O . GLU A 1 193 ? -0.580 7.116 0.307 1.00 96.06 193 GLU A O 1
ATOM 1518 N N . ARG A 1 194 ? -1.192 6.133 -1.624 1.00 96.19 194 ARG A N 1
ATOM 1519 C CA . ARG A 1 194 ? -2.485 5.625 -1.125 1.00 96.19 194 ARG A CA 1
ATOM 1520 C C . ARG A 1 194 ? -2.306 4.679 0.063 1.00 96.19 194 ARG A C 1
ATOM 1522 O O . ARG A 1 194 ? -3.027 4.808 1.056 1.00 96.19 194 ARG A O 1
ATOM 1529 N N . MET A 1 195 ? -1.330 3.773 0.003 1.00 96.44 195 MET A N 1
ATOM 1530 C CA . MET A 1 195 ? -0.980 2.854 1.092 1.00 96.44 195 MET A CA 1
ATOM 1531 C C . MET A 1 195 ? -0.474 3.601 2.332 1.00 96.44 195 MET A C 1
ATOM 1533 O O . MET A 1 195 ? -1.039 3.444 3.416 1.00 96.44 195 MET A O 1
ATOM 1537 N N . ALA A 1 196 ? 0.530 4.470 2.184 1.00 95.69 196 ALA A N 1
ATOM 1538 C CA . ALA A 1 196 ? 1.093 5.237 3.296 1.00 95.69 196 ALA A CA 1
ATOM 1539 C C . ALA A 1 196 ? 0.044 6.148 3.962 1.00 95.69 196 ALA A C 1
ATOM 1541 O O . ALA A 1 196 ? -0.025 6.222 5.189 1.00 95.69 196 ALA A O 1
ATOM 1542 N N . ALA A 1 197 ? -0.836 6.779 3.176 1.00 96.12 197 ALA A N 1
ATOM 1543 C CA . ALA A 1 197 ? -1.952 7.565 3.698 1.00 96.12 197 ALA A CA 1
ATOM 1544 C C . ALA A 1 197 ? -3.019 6.702 4.400 1.00 96.12 197 ALA A C 1
ATOM 1546 O O . ALA A 1 197 ? -3.668 7.174 5.334 1.00 96.12 197 ALA A O 1
ATOM 1547 N N . SER A 1 198 ? -3.211 5.449 3.974 1.00 95.62 198 SER A N 1
ATOM 1548 C CA . SER A 1 198 ? -4.141 4.503 4.609 1.00 95.62 198 SER A CA 1
ATOM 1549 C C . SER A 1 198 ? -3.613 4.006 5.953 1.00 95.62 198 SER A C 1
ATOM 1551 O O . SER A 1 198 ? -4.334 4.088 6.946 1.00 95.62 198 SER A O 1
ATOM 1553 N N . ILE A 1 199 ? -2.339 3.607 6.018 1.00 95.81 199 ILE A N 1
ATOM 1554 C CA . ILE A 1 199 ? -1.647 3.293 7.279 1.00 95.81 199 ILE A CA 1
ATOM 1555 C C . ILE A 1 199 ? -1.669 4.511 8.208 1.00 95.81 199 ILE A C 1
ATOM 1557 O O . ILE A 1 199 ? -2.008 4.374 9.377 1.00 95.81 199 ILE A O 1
ATOM 1561 N N . GLY A 1 200 ? -1.386 5.712 7.690 1.00 94.56 200 GLY A N 1
ATOM 1562 C CA . GLY A 1 200 ? -1.400 6.951 8.470 1.00 94.56 200 GLY A CA 1
ATOM 1563 C C . GLY A 1 200 ? -2.743 7.236 9.150 1.00 94.56 200 GLY A C 1
ATOM 1564 O O . GLY A 1 200 ? -2.755 7.583 10.328 1.00 94.56 200 GLY A O 1
ATOM 1565 N N . ARG A 1 201 ? -3.872 7.029 8.452 1.00 93.94 201 ARG A N 1
ATOM 1566 C CA . ARG A 1 201 ? -5.220 7.158 9.043 1.00 93.94 201 ARG A CA 1
ATOM 1567 C C . ARG A 1 201 ? -5.494 6.109 10.118 1.00 93.94 201 ARG A C 1
ATOM 1569 O O . ARG 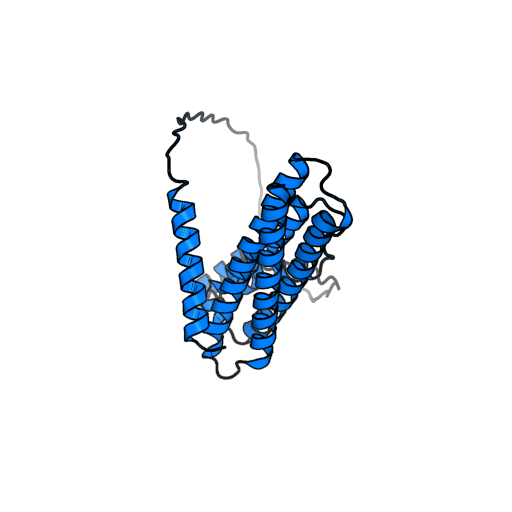A 1 201 ? -6.039 6.456 11.161 1.00 93.94 201 ARG A O 1
ATOM 1576 N N . ILE A 1 202 ? -5.100 4.855 9.879 1.00 93.00 202 ILE A N 1
ATOM 1577 C CA . ILE A 1 202 ? -5.258 3.778 10.867 1.00 93.00 202 ILE A CA 1
ATOM 1578 C C . ILE A 1 202 ? -4.437 4.108 12.121 1.00 93.00 202 ILE A C 1
ATOM 1580 O O . ILE A 1 202 ? -4.980 4.130 13.218 1.00 93.00 202 ILE A O 1
ATOM 1584 N N . VAL A 1 203 ? -3.158 4.456 11.965 1.00 93.25 203 VAL A N 1
ATOM 1585 C CA . VAL A 1 203 ? -2.269 4.824 13.077 1.00 93.25 203 VAL A CA 1
ATOM 1586 C C . VAL A 1 203 ? -2.768 6.059 13.832 1.00 93.25 203 VAL A C 1
ATOM 1588 O O . VAL A 1 203 ? -2.715 6.058 15.057 1.00 93.25 203 VAL A O 1
ATOM 1591 N N . GLU A 1 204 ? -3.279 7.097 13.158 1.00 92.12 204 GLU A N 1
ATOM 1592 C CA . GLU A 1 204 ? -3.808 8.282 13.851 1.00 92.12 204 GLU A CA 1
ATOM 1593 C C . GLU A 1 204 ? -5.042 7.939 14.702 1.00 92.12 204 GLU A C 1
ATOM 1595 O O . GLU A 1 204 ? -5.062 8.298 15.879 1.00 92.12 204 GLU A O 1
ATOM 1600 N N . ALA A 1 205 ? -6.003 7.173 14.171 1.00 89.12 205 ALA A N 1
ATOM 1601 C CA . ALA A 1 205 ? -7.176 6.735 14.933 1.00 89.12 205 ALA A CA 1
ATOM 1602 C C . ALA A 1 205 ? -6.807 5.801 16.101 1.00 89.12 205 ALA A C 1
ATOM 1604 O O . ALA A 1 205 ? -7.232 6.028 17.233 1.00 89.12 205 ALA A O 1
ATOM 1605 N N . LEU A 1 206 ? -5.959 4.796 15.853 1.00 87.00 206 LEU A N 1
ATOM 1606 C CA . LEU A 1 206 ? -5.542 3.836 16.877 1.00 87.00 206 LEU A CA 1
ATOM 1607 C C . LEU A 1 206 ? -4.634 4.453 17.952 1.00 87.00 206 LEU A C 1
ATOM 1609 O O . LEU A 1 206 ? -4.601 3.949 19.068 1.00 87.00 206 LEU A O 1
ATOM 1613 N N . SER A 1 207 ? -3.931 5.557 17.672 1.00 88.62 207 SER A N 1
ATOM 1614 C CA . SER A 1 207 ? -3.030 6.199 18.646 1.00 88.62 207 SER A CA 1
ATOM 1615 C C . SER A 1 207 ? -3.724 6.793 19.882 1.00 88.62 207 SER A C 1
ATOM 1617 O O . SER A 1 207 ? -3.045 7.148 20.846 1.00 88.62 207 SER A O 1
ATOM 1619 N N . ALA A 1 208 ? -5.057 6.895 19.875 1.00 84.25 208 ALA A N 1
ATOM 1620 C CA . ALA A 1 208 ? -5.856 7.302 21.031 1.00 84.25 208 ALA A CA 1
ATOM 1621 C C . ALA A 1 208 ? -6.220 6.133 21.973 1.00 84.25 208 ALA A C 1
ATOM 1623 O O . ALA A 1 208 ? -6.719 6.368 23.075 1.00 84.25 208 ALA A O 1
ATOM 1624 N N . GLU A 1 209 ? -6.003 4.884 21.554 1.00 83.38 209 GLU A N 1
ATOM 1625 C CA . GLU A 1 209 ? -6.592 3.702 22.188 1.00 83.38 209 GLU A CA 1
ATOM 1626 C C . GLU A 1 209 ? -5.681 3.100 23.282 1.00 83.38 209 GLU A C 1
ATOM 1628 O O . GLU A 1 209 ? -4.483 2.911 23.047 1.00 83.38 209 GLU A O 1
ATOM 1633 N N . PRO A 1 210 ? -6.202 2.704 24.467 1.00 80.06 210 PRO A N 1
ATOM 1634 C CA . PRO A 1 210 ? -5.379 2.277 25.616 1.00 80.06 210 PRO A CA 1
ATOM 1635 C C . PRO A 1 210 ? -4.520 1.013 25.429 1.00 80.06 210 PRO A C 1
ATOM 1637 O O . PRO A 1 210 ? -3.829 0.601 26.360 1.00 80.06 210 PRO A O 1
ATOM 1640 N N . ARG A 1 211 ? -4.611 0.349 24.272 1.00 81.19 211 ARG A N 1
ATOM 1641 C CA . ARG A 1 211 ? -3.880 -0.883 23.921 1.00 81.19 211 ARG A CA 1
ATOM 1642 C C . ARG A 1 211 ? -3.078 -0.747 22.621 1.00 81.19 211 ARG A C 1
ATOM 1644 O O . ARG A 1 211 ? -2.745 -1.755 22.003 1.00 81.19 211 ARG A O 1
ATOM 1651 N N . PHE A 1 212 ? -2.795 0.480 22.189 1.00 87.75 212 PHE A N 1
ATOM 1652 C CA . PHE A 1 212 ? -2.037 0.746 20.971 1.00 87.75 212 PHE A CA 1
ATOM 1653 C C . PHE A 1 212 ? -0.578 0.270 21.077 1.00 87.75 212 PHE A C 1
ATOM 1655 O O . PHE A 1 212 ? 0.228 0.849 21.805 1.00 87.75 212 PHE A O 1
ATOM 1662 N N . ASP A 1 213 ? -0.227 -0.768 20.313 1.00 90.69 213 ASP A N 1
ATOM 1663 C CA . ASP A 1 213 ? 1.160 -1.211 20.142 1.00 90.69 213 ASP A CA 1
ATOM 1664 C C . ASP A 1 213 ? 1.895 -0.274 19.168 1.00 90.69 213 ASP A C 1
ATOM 1666 O O . ASP A 1 213 ? 1.875 -0.442 17.943 1.00 90.69 213 ASP A O 1
ATOM 1670 N N . GLN A 1 214 ? 2.520 0.757 19.735 1.00 92.50 214 GLN A N 1
ATOM 1671 C CA . GLN A 1 214 ? 3.248 1.767 18.975 1.00 92.50 214 GLN A CA 1
ATOM 1672 C C . GLN A 1 214 ? 4.443 1.186 18.202 1.00 92.50 214 GLN A C 1
ATOM 1674 O O . GLN A 1 214 ? 4.740 1.675 17.110 1.00 92.50 214 GLN A O 1
ATOM 1679 N N . ASP A 1 215 ? 5.113 0.155 18.721 1.00 94.19 215 ASP A N 1
ATOM 1680 C CA . ASP A 1 215 ? 6.309 -0.410 18.089 1.00 94.19 215 ASP A CA 1
ATOM 1681 C C . ASP A 1 215 ? 5.930 -1.303 16.899 1.00 94.19 215 ASP A C 1
ATOM 1683 O O . ASP A 1 215 ? 6.514 -1.175 15.816 1.00 94.19 215 ASP A O 1
ATOM 1687 N N . ALA A 1 216 ? 4.881 -2.123 17.032 1.00 93.12 216 ALA A N 1
ATOM 1688 C CA . ALA A 1 216 ? 4.342 -2.913 15.927 1.00 93.12 216 ALA A CA 1
ATOM 1689 C C . ALA A 1 216 ? 3.849 -2.026 14.768 1.00 93.12 216 ALA A C 1
ATOM 1691 O O . ALA A 1 216 ? 4.117 -2.328 13.598 1.00 93.12 216 ALA A O 1
ATOM 1692 N N . TRP A 1 217 ? 3.179 -0.906 15.063 1.00 95.00 217 TRP A N 1
ATOM 1693 C CA . TRP A 1 217 ? 2.745 0.057 14.041 1.00 95.00 217 TRP A CA 1
ATOM 1694 C C . TRP A 1 217 ? 3.882 0.932 13.495 1.00 95.00 217 TRP A C 1
ATOM 1696 O O . TRP A 1 217 ? 3.838 1.335 12.325 1.00 95.00 217 TRP A O 1
ATOM 1706 N N . TYR A 1 218 ? 4.939 1.182 14.275 1.00 95.19 218 TYR A N 1
ATOM 1707 C CA . TYR A 1 218 ? 6.152 1.835 13.780 1.00 95.19 218 TYR A CA 1
ATOM 1708 C C . TYR A 1 218 ? 6.870 0.980 12.728 1.00 95.19 218 TYR A C 1
ATOM 1710 O O . TYR A 1 218 ? 7.290 1.521 11.703 1.00 95.19 218 TYR A O 1
ATOM 1718 N N . VAL A 1 219 ? 6.955 -0.344 12.915 1.00 96.25 219 VAL A N 1
ATOM 1719 C CA . VAL A 1 219 ? 7.542 -1.259 11.916 1.00 96.25 219 VAL A CA 1
ATOM 1720 C C . VAL A 1 219 ? 6.804 -1.167 10.576 1.00 96.25 219 VAL A C 1
ATOM 1722 O O . VAL A 1 219 ? 7.453 -0.960 9.549 1.00 96.25 219 VAL A O 1
ATOM 1725 N N . VAL A 1 220 ? 5.469 -1.238 10.587 1.00 96.25 220 VAL A N 1
ATOM 1726 C CA . VAL A 1 220 ? 4.611 -1.099 9.390 1.00 96.25 220 VAL A CA 1
ATOM 1727 C C . VAL A 1 220 ? 4.828 0.260 8.711 1.00 96.25 220 VAL A C 1
ATOM 1729 O O . VAL A 1 220 ? 5.089 0.330 7.510 1.00 96.25 220 VAL A O 1
ATOM 1732 N N . SER A 1 221 ? 4.811 1.346 9.487 1.00 95.69 221 SER A N 1
ATOM 1733 C CA . SER A 1 221 ? 4.997 2.712 8.974 1.00 95.69 221 SER A CA 1
ATOM 1734 C C . SER A 1 221 ? 6.377 2.919 8.329 1.00 95.69 221 SER A C 1
ATOM 1736 O O . SER A 1 221 ? 6.483 3.477 7.239 1.00 95.69 221 SER A O 1
ATOM 1738 N N . ASN A 1 222 ? 7.439 2.420 8.968 1.00 96.19 222 ASN A N 1
ATOM 1739 C CA . ASN A 1 222 ? 8.819 2.489 8.478 1.00 96.19 222 ASN A CA 1
ATOM 1740 C C . ASN A 1 222 ? 9.042 1.621 7.223 1.00 96.19 222 ASN A C 1
ATOM 1742 O O . ASN A 1 222 ? 9.806 1.994 6.334 1.00 96.19 222 ASN A O 1
ATOM 1746 N N . GLN A 1 223 ? 8.370 0.471 7.105 1.00 96.31 223 GLN A N 1
ATOM 1747 C CA . GLN A 1 223 ? 8.405 -0.323 5.872 1.00 96.31 223 GLN A CA 1
ATOM 1748 C C . GLN A 1 223 ? 7.750 0.431 4.704 1.00 96.31 223 GLN A C 1
ATOM 1750 O O . GLN A 1 223 ? 8.343 0.494 3.625 1.00 96.31 223 GLN A O 1
ATOM 1755 N N . ALA A 1 224 ? 6.598 1.070 4.932 1.00 95.44 224 ALA A N 1
ATOM 1756 C CA . ALA A 1 224 ? 5.931 1.906 3.934 1.00 95.44 224 ALA A CA 1
ATOM 1757 C C . ALA A 1 224 ? 6.788 3.119 3.505 1.00 95.44 224 ALA A C 1
ATOM 1759 O O . ALA A 1 224 ? 6.946 3.363 2.311 1.00 95.44 224 ALA A O 1
ATOM 1760 N N . GLU A 1 225 ? 7.409 3.839 4.447 1.00 94.25 225 GLU A N 1
ATOM 1761 C CA . GLU A 1 225 ? 8.304 4.980 4.162 1.00 94.25 225 GLU A CA 1
ATOM 1762 C C . GLU A 1 225 ? 9.539 4.571 3.330 1.00 94.25 225 GLU A C 1
ATOM 1764 O O . GLU A 1 225 ? 9.955 5.271 2.399 1.00 94.25 225 GLU A O 1
ATOM 1769 N N . ARG A 1 226 ? 10.104 3.389 3.606 1.00 96.19 226 ARG A N 1
ATOM 1770 C CA . ARG A 1 226 ? 11.236 2.841 2.842 1.00 96.19 226 ARG A CA 1
ATOM 1771 C C . ARG A 1 226 ? 10.836 2.372 1.443 1.00 96.19 226 ARG A C 1
ATOM 1773 O O . ARG A 1 226 ? 11.616 2.558 0.511 1.00 96.19 226 ARG A O 1
ATOM 1780 N N . LEU A 1 227 ? 9.645 1.791 1.285 1.00 96.00 227 LEU A N 1
ATOM 1781 C CA . LEU A 1 227 ? 9.112 1.384 -0.020 1.00 96.00 227 LEU A CA 1
ATOM 1782 C C . LEU A 1 227 ? 8.735 2.587 -0.887 1.00 96.00 227 LEU A C 1
ATOM 1784 O O . LEU A 1 227 ? 9.069 2.584 -2.066 1.00 96.00 227 LEU A O 1
ATOM 1788 N N . MET A 1 228 ? 8.167 3.641 -0.295 1.00 95.94 228 MET A N 1
ATOM 1789 C CA . MET A 1 228 ? 7.977 4.942 -0.945 1.00 95.94 228 MET A CA 1
ATOM 1790 C C . MET A 1 228 ? 9.291 5.464 -1.529 1.00 95.94 228 MET A C 1
ATOM 1792 O O . MET A 1 228 ? 9.401 5.706 -2.726 1.00 95.94 228 MET A O 1
ATOM 1796 N N . THR A 1 229 ? 10.318 5.565 -0.681 1.00 96.25 229 THR A N 1
ATOM 1797 C CA . THR A 1 229 ? 11.637 6.072 -1.081 1.00 96.25 229 THR A CA 1
ATOM 1798 C C . THR A 1 229 ? 12.244 5.235 -2.214 1.00 96.25 229 THR A C 1
ATOM 1800 O O . THR A 1 229 ? 12.833 5.785 -3.144 1.00 96.25 229 THR A O 1
ATOM 1803 N N . ALA A 1 230 ? 12.074 3.909 -2.173 1.00 95.44 230 ALA A N 1
ATOM 1804 C CA . ALA A 1 230 ? 12.523 3.009 -3.233 1.00 95.44 230 ALA A CA 1
ATOM 1805 C C . ALA A 1 230 ? 11.738 3.196 -4.547 1.00 95.44 230 ALA A C 1
ATOM 1807 O O . ALA A 1 230 ? 12.351 3.219 -5.612 1.00 95.44 230 ALA A O 1
ATOM 1808 N N . ALA A 1 231 ? 10.415 3.376 -4.479 1.00 94.94 231 ALA A N 1
ATOM 1809 C CA . ALA A 1 231 ? 9.557 3.603 -5.639 1.00 94.94 231 ALA A CA 1
ATOM 1810 C C . ALA A 1 231 ? 9.888 4.924 -6.349 1.00 94.94 231 ALA A C 1
ATOM 1812 O O . ALA A 1 231 ? 10.128 4.915 -7.555 1.00 94.94 231 ALA A O 1
ATOM 1813 N N . THR A 1 232 ? 10.020 6.033 -5.610 1.00 94.69 232 THR A N 1
ATOM 1814 C CA . THR A 1 232 ? 10.445 7.320 -6.189 1.00 94.69 232 THR A CA 1
ATOM 1815 C C . THR A 1 232 ? 11.852 7.220 -6.784 1.00 94.69 232 THR A C 1
ATOM 1817 O O . THR A 1 232 ? 12.062 7.636 -7.915 1.00 94.69 232 THR A O 1
ATOM 1820 N N . THR A 1 233 ? 12.793 6.552 -6.101 1.00 94.31 233 THR A N 1
ATOM 1821 C CA . THR A 1 233 ? 14.154 6.326 -6.637 1.00 94.31 233 THR A CA 1
ATOM 1822 C C . THR A 1 233 ? 14.152 5.488 -7.927 1.00 94.31 233 THR A C 1
ATOM 1824 O O . THR A 1 233 ? 15.067 5.612 -8.741 1.00 94.31 233 THR A O 1
ATOM 1827 N N . LEU A 1 234 ? 13.161 4.611 -8.129 1.00 90.81 234 LEU A N 1
ATOM 1828 C CA . LEU A 1 234 ? 12.991 3.855 -9.373 1.00 90.81 234 LEU A CA 1
ATOM 1829 C C . LEU A 1 234 ? 12.392 4.737 -10.483 1.00 90.81 234 LEU A C 1
ATOM 1831 O O . LEU A 1 234 ? 12.900 4.706 -11.605 1.00 90.81 234 LEU A O 1
ATOM 1835 N N . GLN A 1 235 ? 11.379 5.550 -10.164 1.00 91.69 235 GLN A N 1
ATOM 1836 C CA . GLN A 1 235 ? 10.787 6.536 -11.077 1.00 91.69 235 GLN A CA 1
ATOM 1837 C C . GLN A 1 235 ? 11.837 7.549 -11.561 1.00 91.69 235 GLN A C 1
ATOM 1839 O O . GLN A 1 235 ? 12.064 7.633 -12.763 1.00 91.69 235 GLN A O 1
ATOM 1844 N N . ASP A 1 236 ? 12.574 8.201 -10.651 1.00 90.81 236 ASP A N 1
ATOM 1845 C CA . ASP A 1 236 ? 13.638 9.173 -10.969 1.00 90.81 236 ASP A CA 1
ATOM 1846 C C . ASP A 1 236 ? 14.664 8.605 -11.975 1.00 90.81 236 ASP A C 1
ATOM 1848 O O . ASP A 1 236 ? 15.134 9.296 -12.880 1.00 90.81 236 ASP A O 1
ATOM 1852 N N . ARG A 1 237 ? 15.015 7.318 -11.832 1.00 87.62 237 ARG A N 1
ATOM 1853 C CA . ARG A 1 237 ? 15.955 6.614 -12.725 1.00 87.62 237 ARG A CA 1
ATOM 1854 C C . ARG A 1 237 ? 15.335 6.221 -14.062 1.00 87.62 237 ARG A C 1
ATOM 1856 O O . ARG A 1 237 ? 16.054 6.185 -15.058 1.00 87.62 237 ARG A O 1
ATOM 1863 N N . THR A 1 238 ? 14.040 5.920 -14.084 1.00 84.38 238 THR A N 1
ATOM 1864 C CA . THR A 1 238 ? 13.298 5.600 -15.313 1.00 84.38 238 THR A CA 1
ATOM 1865 C C . THR A 1 238 ? 13.106 6.868 -16.147 1.00 84.38 238 THR A C 1
ATOM 1867 O O . THR A 1 238 ? 13.496 6.882 -17.314 1.00 84.38 238 THR A O 1
ATOM 1870 N N . GLU A 1 239 ? 12.687 7.973 -15.518 1.00 84.81 239 GLU A N 1
ATOM 1871 C CA . GLU A 1 239 ? 12.665 9.314 -16.116 1.00 84.81 239 GLU A CA 1
ATOM 1872 C C . GLU A 1 239 ? 14.039 9.725 -16.663 1.00 84.81 239 GLU A C 1
ATOM 1874 O O . GLU A 1 239 ? 14.129 10.298 -17.749 1.00 84.81 239 GLU A O 1
ATOM 1879 N N . GLN A 1 240 ? 15.123 9.462 -15.921 1.00 82.94 240 GLN A N 1
ATOM 1880 C CA . GLN A 1 240 ? 16.474 9.799 -16.371 1.00 82.94 240 GLN A CA 1
ATOM 1881 C C . GLN A 1 240 ? 16.908 8.950 -17.575 1.00 82.94 240 GLN A C 1
ATOM 1883 O O . GLN A 1 240 ? 17.507 9.492 -18.501 1.00 82.94 240 GLN A O 1
ATOM 1888 N N . ALA A 1 241 ? 16.602 7.650 -17.586 1.00 77.50 241 ALA A N 1
ATOM 1889 C CA . ALA A 1 241 ? 16.929 6.761 -18.701 1.00 77.50 241 ALA A CA 1
ATOM 1890 C C . ALA A 1 241 ? 16.120 7.080 -19.970 1.00 77.50 241 ALA A C 1
ATOM 1892 O O . ALA A 1 241 ? 16.651 6.967 -21.067 1.00 77.50 241 ALA A O 1
ATOM 1893 N N . ALA A 1 242 ? 14.873 7.541 -19.836 1.00 73.75 242 ALA A N 1
ATOM 1894 C CA . ALA A 1 242 ? 14.021 7.937 -20.961 1.00 73.75 242 ALA A CA 1
ATOM 1895 C C . ALA A 1 242 ? 14.430 9.268 -21.639 1.00 73.75 242 ALA A C 1
ATOM 1897 O O . ALA A 1 242 ? 13.785 9.688 -22.600 1.00 73.75 242 ALA A O 1
ATOM 1898 N N . ARG A 1 243 ? 15.475 9.949 -21.140 1.00 70.88 243 ARG A N 1
ATOM 1899 C CA . ARG A 1 243 ? 15.982 11.248 -21.634 1.00 70.88 243 ARG A CA 1
ATOM 1900 C C . ARG A 1 243 ? 17.359 11.161 -22.316 1.00 70.88 243 ARG A C 1
ATOM 1902 O O . ARG A 1 243 ? 17.939 12.212 -22.595 1.00 70.88 243 ARG A O 1
ATOM 1909 N N . VAL A 1 244 ? 17.888 9.953 -22.527 1.00 59.09 244 VAL A N 1
ATOM 1910 C CA . VAL A 1 244 ? 19.231 9.673 -23.079 1.00 59.09 244 VAL A CA 1
ATOM 1911 C C . VAL A 1 244 ? 19.124 8.955 -24.420 1.00 59.09 244 VAL A C 1
ATOM 1913 O O . VAL A 1 244 ? 19.876 9.367 -25.329 1.00 59.09 244 VAL A O 1
#

pLDDT: mean 72.49, std 24.92, range [26.47, 97.62]